Protein AF-0000000080410535 (afdb_homodimer)

Solvent-accessible surface area (backbone atoms only — not comparable to full-atom values): 19803 Å² total; per-residue (Å²): 129,85,70,74,81,63,69,46,78,41,70,52,44,87,87,46,60,87,46,65,65,64,10,71,46,62,44,74,35,46,23,29,51,49,63,32,30,53,93,88,38,70,48,69,47,78,48,69,46,94,68,65,46,75,46,67,77,79,79,83,88,70,73,65,69,69,33,43,92,38,92,51,31,42,36,38,33,29,20,53,75,89,42,52,41,23,36,32,30,37,32,64,42,96,58,38,28,28,34,43,79,44,72,37,53,20,60,93,51,56,96,67,56,55,68,55,57,46,52,49,51,52,48,52,55,27,51,75,67,70,37,54,24,42,30,38,72,43,55,35,46,38,37,65,60,52,52,50,40,46,74,72,58,29,39,75,34,29,44,26,58,48,69,42,65,77,39,84,89,46,70,34,42,33,31,35,36,29,74,111,130,85,71,74,81,64,68,46,79,40,69,53,43,88,86,46,59,88,45,66,66,64,12,71,46,62,44,74,32,46,24,29,52,48,62,33,29,53,93,87,39,71,49,69,48,78,47,68,46,95,66,65,47,75,46,67,76,79,80,84,88,68,73,64,68,6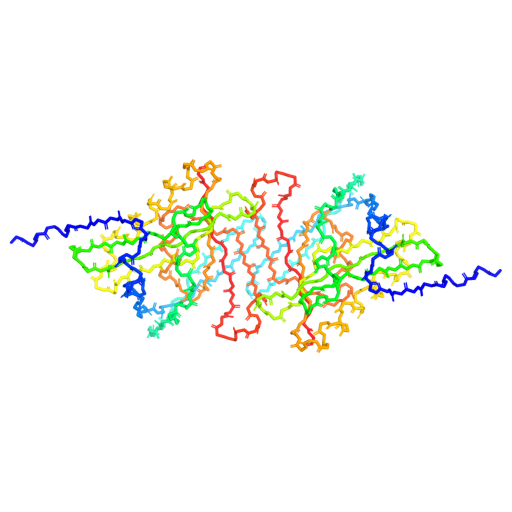7,34,43,92,38,93,50,30,44,36,38,32,30,21,54,74,88,42,53,40,23,36,31,29,37,31,62,41,97,58,38,27,26,32,43,79,43,72,36,53,20,63,91,50,57,96,66,57,53,67,56,56,46,49,50,52,51,48,53,54,27,52,76,67,70,35,54,24,40,30,38,74,43,55,35,47,39,37,65,59,52,52,51,39,45,75,73,58,31,40,74,34,27,43,26,58,47,69,42,66,77,39,84,88,46,71,34,42,33,30,35,36,30,72,111

pLDDT: mean 95.88, std 8.07, range [36.47, 98.94]

Secondary structure (DSSP, 8-state):
------EEEEE--GGGGGGTTTT---EEEEEEEEEEEETTEEEEEEEEEEEEEEE-PPPP---GGGGTT-SSEEEEEEEETTEEEEEEEEEE-TTSEEEEEEEEE-GGGTTTTHHHHHHHHHHHHHHHTT-SEEEEEEETTBHHHHHHHHHTT-EEEEEESSTTTT-TT---EEEEEEE-/------EEEEE--GGGGGGTTTT---EEEEEEEEEEEETTEEEEEEEEEEEEEEE-PPPP---GGGGTT-SSEEEEEEEETTEEEEEEEEEE-TTSEEEEEEEEE-GGGTTTTHHHHHHHHHHHHHHHTT-SEEEEEEETTBHHHHHHHHHTT-EEEEEESSTTTT-TT---EEEEEEE-

Sequence (360 aa):
MEEAPNISIKALDEYSISVVNEANNAFPVIGKIIPSFCDGVWMYEEQLYEKAHETSFPDDSLDWHEYINSEDKQVFLAFDETTCIGQIRVVKDWNRFAYIENIAVRGSYRNSGLGHLLIEAAQTWAKKQSLLGLSLEAQNDNVIACRFYAKEGFALGGVDTLKQTGNPRIDMTLYWYKIFMEEAPNISIKALDEYSISVVNEANNAFPVIGKIIPSFCDGVWMYEEQLYEKAHETSFPDDSLDWHEYINSEDKQVFLAFDETTCIGQIRVVKDWNRFAYIENIAVRGSYRNSGLGHLLIEAAQTWAKKQSLLGLSLEAQNDNVIACRFYAKEGFALGGVDTLKQTGNPRIDMTLYWYKIF

Organism: NCBI:txid1345023

InterPro domains:
  IPR000182 GNAT domain [PF00583] (49-154)
  IPR000182 GNAT domain [PS51186] (35-177)
  IPR008125 Streptothricin acetyltransferase [PR01754] (101-116)
  IPR008125 Streptothricin acetyltransferase [PR01754] (125-140)
  IPR008125 Streptothricin acetyltransferase [PR01754] (146-162)
  IPR016181 Acyl-CoA N-acyltransferase [SSF55729] (54-174)

Structure (mmCIF, N/CA/C/O backbone):
data_AF-0000000080410535-model_v1
#
loop_
_entity.id
_entity.type
_entity.pdbx_description
1 polymer 'N-acetyltransferase domain-containing protein'
#
loop_
_atom_site.group_PDB
_atom_site.id
_atom_site.type_symbol
_atom_site.label_atom_id
_atom_site.label_alt_id
_atom_site.label_comp_id
_atom_site.label_asym_id
_atom_site.label_entity_id
_atom_site.label_seq_id
_atom_site.pdbx_PDB_ins_code
_atom_site.Cartn_x
_atom_site.Cartn_y
_atom_site.Cartn_z
_atom_site.occupancy
_atom_site.B_iso_or_equiv
_atom_site.auth_seq_id
_atom_site.auth_comp_id
_atom_site.auth_asym_id
_atom_site.auth_atom_id
_atom_site.pdbx_PDB_model_num
ATOM 1 N N . MET A 1 1 ? 1.883 44.344 19.922 1 36.47 1 MET A N 1
ATOM 2 C CA . MET A 1 1 ? 2.969 43.531 19.391 1 36.47 1 MET A CA 1
ATOM 3 C C . MET A 1 1 ? 2.623 42.031 19.453 1 36.47 1 MET A C 1
ATOM 5 O O . MET A 1 1 ? 2.496 41.469 20.547 1 36.47 1 MET A O 1
ATOM 9 N N . GLU A 1 2 ? 1.829 41.406 18.562 1 45.62 2 GLU A N 1
ATOM 10 C CA . GLU A 1 2 ? 1.383 40.031 18.625 1 45.62 2 GLU A CA 1
ATOM 11 C C . GLU A 1 2 ? 2.561 39.062 18.812 1 45.62 2 GLU A C 1
ATOM 13 O O . GLU A 1 2 ? 3.5 39.062 18.016 1 45.62 2 GLU A O 1
ATOM 18 N N . GLU A 1 3 ? 2.973 38.75 20 1 48.34 3 GLU A N 1
ATOM 19 C CA . GLU A 1 3 ? 4.082 37.906 20.375 1 48.34 3 GLU A CA 1
ATOM 20 C C . GLU A 1 3 ? 4.156 36.656 19.469 1 48.34 3 GLU A C 1
ATOM 22 O O . GLU A 1 3 ? 3.125 36.094 19.094 1 48.34 3 GLU A O 1
ATOM 27 N N . ALA A 1 4 ? 5.188 36.656 18.656 1 56.19 4 ALA A N 1
ATOM 28 C CA . ALA A 1 4 ? 5.441 35.5 17.797 1 56.19 4 ALA A CA 1
ATOM 29 C C . ALA A 1 4 ? 5.164 34.188 18.531 1 56.19 4 ALA A C 1
ATOM 31 O O . ALA A 1 4 ? 5.574 34 19.688 1 56.19 4 ALA A O 1
ATOM 32 N N . PRO A 1 5 ? 4.113 33.406 18.156 1 67.06 5 PRO A N 1
ATOM 33 C CA . PRO A 1 5 ? 3.822 32.125 18.859 1 67.06 5 PRO A CA 1
ATOM 34 C C . PRO A 1 5 ? 5.086 31.359 19.219 1 67.06 5 PRO A C 1
ATOM 36 O O . PRO A 1 5 ? 6.074 31.406 18.484 1 67.06 5 PRO A O 1
ATOM 39 N N . ASN A 1 6 ? 5.344 31.156 20.562 1 85.75 6 ASN A N 1
ATOM 40 C CA . ASN A 1 6 ? 6.402 30.297 21.062 1 85.75 6 ASN A CA 1
ATOM 41 C C . ASN A 1 6 ? 6.121 28.828 20.734 1 85.75 6 ASN A C 1
ATOM 43 O O . ASN A 1 6 ? 5.676 28.078 21.609 1 85.75 6 ASN A O 1
ATOM 47 N N . ILE A 1 7 ? 6.242 28.438 19.547 1 93.94 7 ILE A N 1
ATOM 48 C CA . ILE A 1 7 ? 5.922 27.078 19.094 1 93.94 7 ILE A CA 1
ATOM 49 C C . ILE A 1 7 ? 7.109 26.156 19.359 1 93.94 7 ILE A C 1
ATOM 51 O O . ILE A 1 7 ? 8.258 26.531 19.094 1 93.94 7 ILE A O 1
ATOM 55 N N . SER A 1 8 ? 6.875 25.031 20.062 1 96.75 8 SER A N 1
ATOM 56 C CA . SER A 1 8 ? 7.883 24 20.266 1 96.75 8 SER A CA 1
ATOM 57 C C . SER A 1 8 ? 7.422 22.656 19.703 1 96.75 8 SER A C 1
ATOM 59 O O . SER A 1 8 ? 6.234 22.328 19.766 1 96.75 8 SER A O 1
ATOM 61 N N . ILE A 1 9 ? 8.32 21.891 19.141 1 98.12 9 ILE A N 1
ATOM 62 C CA . ILE A 1 9 ? 8.055 20.531 18.672 1 98.12 9 ILE A CA 1
ATOM 63 C C . ILE A 1 9 ? 8.719 19.531 19.609 1 98.12 9 ILE A C 1
ATOM 65 O O . ILE A 1 9 ? 9.914 19.609 19.875 1 98.12 9 ILE A O 1
ATOM 69 N N . LYS A 1 10 ? 7.934 18.609 20.078 1 97.31 10 LYS A N 1
ATOM 70 C CA . LYS A 1 10 ? 8.445 17.625 21.031 1 97.31 10 LYS A CA 1
ATOM 71 C C . LYS A 1 10 ? 7.973 16.219 20.672 1 97.31 10 LYS A C 1
ATOM 73 O O . LYS A 1 10 ? 6.855 16.047 20.188 1 97.31 10 LYS A O 1
ATOM 78 N N . ALA A 1 11 ? 8.828 15.234 20.984 1 98.12 11 ALA A N 1
ATOM 79 C CA . ALA A 1 11 ? 8.406 13.844 20.875 1 98.12 11 ALA A CA 1
ATOM 80 C C . ALA A 1 11 ? 7.324 13.508 21.891 1 98.12 11 ALA A C 1
ATOM 82 O O . ALA A 1 11 ? 7.355 14 23.016 1 98.12 11 ALA A O 1
ATOM 83 N N . LEU A 1 12 ? 6.41 12.648 21.453 1 98.31 12 LEU A N 1
ATOM 84 C CA . LEU A 1 12 ? 5.402 12.148 22.375 1 98.31 12 LEU A CA 1
ATOM 85 C C . LEU A 1 12 ? 6.051 11.484 23.594 1 98.31 12 LEU A C 1
ATOM 87 O O . LEU A 1 12 ? 7.016 10.727 23.438 1 98.31 12 LEU A O 1
ATOM 91 N N . ASP A 1 13 ? 5.547 11.773 24.734 1 97.31 13 ASP A N 1
ATOM 92 C CA . ASP A 1 13 ? 5.969 11.102 25.969 1 97.31 13 ASP A CA 1
ATOM 93 C C . ASP A 1 13 ? 4.77 10.773 26.844 1 97.31 13 ASP A C 1
ATOM 95 O O . ASP A 1 13 ? 3.621 10.984 26.453 1 97.31 13 ASP A O 1
ATOM 99 N N . GLU A 1 14 ? 5.035 10.227 28.016 1 97 14 GLU A N 1
ATOM 100 C CA . GLU A 1 14 ? 3.977 9.758 28.906 1 97 14 GLU A CA 1
ATOM 101 C C . GLU A 1 14 ? 3.051 10.906 29.297 1 97 14 GLU A C 1
ATOM 103 O O . GLU A 1 14 ? 1.845 10.703 29.469 1 97 14 GLU A O 1
ATOM 108 N N . TYR A 1 15 ? 3.525 12.094 29.391 1 95.94 15 TYR A N 1
ATOM 109 C CA . TYR A 1 15 ? 2.783 13.234 29.922 1 95.94 15 TYR A CA 1
ATOM 110 C C . TYR A 1 15 ? 1.918 13.875 28.844 1 95.94 15 TYR A C 1
ATOM 112 O O . TYR A 1 15 ? 0.994 14.633 29.141 1 95.94 15 TYR A O 1
ATOM 120 N N . SER A 1 16 ? 2.236 13.594 27.625 1 97.12 16 SER A N 1
ATOM 121 C CA . SER A 1 16 ? 1.509 14.25 26.547 1 97.12 16 SER A CA 1
ATOM 122 C C . SER A 1 16 ? 0.529 13.289 25.875 1 97.12 16 SER A C 1
ATOM 124 O O . SER A 1 16 ? -0.147 13.656 24.906 1 97.12 16 SER A O 1
ATOM 126 N N . ILE A 1 17 ? 0.363 12.078 26.359 1 97.12 17 ILE A N 1
ATOM 127 C CA . ILE A 1 17 ? -0.532 11.086 25.781 1 97.12 17 ILE A CA 1
ATOM 128 C C . ILE A 1 17 ? -1.966 11.609 25.781 1 97.12 17 ILE A C 1
ATOM 130 O O . ILE A 1 17 ? -2.725 11.383 24.844 1 97.12 17 ILE A O 1
ATOM 134 N N . SER A 1 18 ? -2.318 12.312 26.797 1 96.25 18 SER A N 1
ATOM 135 C CA . SER A 1 18 ? -3.699 12.75 27 1 96.25 18 SER A CA 1
ATOM 136 C C . SER A 1 18 ? -4.098 13.797 25.969 1 96.25 18 SER A C 1
ATOM 138 O O . SER A 1 18 ? -5.285 14.07 25.781 1 96.25 18 SER A O 1
ATOM 140 N N . VAL A 1 19 ? -3.141 14.406 25.328 1 96.81 19 VAL A N 1
ATOM 141 C CA . VAL A 1 19 ? -3.48 15.523 24.453 1 96.81 19 VAL A CA 1
ATOM 142 C C . VAL A 1 19 ? -3.121 15.188 23.016 1 96.81 19 VAL A C 1
ATOM 144 O O . VAL A 1 19 ? -3.162 16.062 22.141 1 96.81 19 VAL A O 1
ATOM 147 N N . VAL A 1 20 ? -2.752 13.969 22.672 1 96.19 20 VAL A N 1
ATOM 148 C CA . VAL A 1 20 ? -2.201 13.586 21.375 1 96.19 20 VAL A CA 1
ATOM 149 C C . VAL A 1 20 ? -3.232 13.836 20.281 1 96.19 20 VAL A C 1
ATOM 151 O O . VAL A 1 20 ? -2.873 14.148 19.141 1 96.19 20 VAL A O 1
ATOM 154 N N . ASN A 1 21 ? -4.547 13.789 20.562 1 95.69 21 ASN A N 1
ATOM 155 C CA . ASN A 1 21 ? -5.598 13.898 19.562 1 95.69 21 ASN A CA 1
ATOM 156 C C . ASN A 1 21 ? -6.184 15.305 19.516 1 95.69 21 ASN A C 1
ATOM 158 O O . ASN A 1 21 ? -7.145 15.562 18.781 1 95.69 21 ASN A O 1
ATOM 162 N N . GLU A 1 22 ? -5.629 16.234 20.25 1 95.12 22 GLU A N 1
ATOM 163 C CA . GLU A 1 22 ? -6.27 17.531 20.453 1 95.12 22 GLU A CA 1
ATOM 164 C C . GLU A 1 22 ? -6.172 18.391 19.203 1 95.12 22 GLU A C 1
ATOM 166 O O . GLU A 1 22 ? -6.891 19.391 19.062 1 95.12 22 GLU A O 1
ATOM 171 N N . ALA A 1 23 ? -5.309 18.047 18.344 1 94.06 23 ALA A N 1
ATOM 172 C CA . ALA A 1 23 ? -5.121 18.891 17.172 1 94.06 23 ALA A CA 1
ATOM 173 C C . ALA A 1 23 ? -5.977 18.406 16 1 94.06 23 ALA A C 1
ATOM 175 O O . ALA A 1 23 ? -5.93 18.969 14.914 1 94.06 23 ALA A O 1
ATOM 176 N N . ASN A 1 24 ? -6.719 17.344 16.156 1 94.38 24 ASN A N 1
ATOM 177 C CA . ASN A 1 24 ? -7.562 16.781 15.109 1 94.38 24 ASN A CA 1
ATOM 178 C C . ASN A 1 24 ? -8.828 17.609 14.914 1 94.38 24 ASN A C 1
ATOM 180 O O . ASN A 1 24 ? -9.852 17.344 15.555 1 94.38 24 ASN A O 1
ATOM 184 N N . ASN A 1 25 ? -8.781 18.625 14.125 1 94.69 25 ASN A N 1
ATOM 185 C CA . ASN A 1 25 ? -9.914 19.5 13.828 1 94.69 25 ASN A CA 1
ATOM 186 C C . ASN A 1 25 ? -10.508 19.203 12.461 1 94.69 25 ASN A C 1
ATOM 188 O O . ASN A 1 25 ? -9.836 18.656 11.586 1 94.69 25 ASN A O 1
ATOM 192 N N . ALA A 1 26 ? -11.742 19.562 12.367 1 95.88 26 ALA A N 1
ATOM 193 C CA . ALA A 1 26 ? -12.383 19.516 11.055 1 95.88 26 ALA A CA 1
ATOM 194 C C . ALA A 1 26 ? -11.625 20.375 10.039 1 95.88 26 ALA A C 1
ATOM 196 O O . ALA A 1 26 ? -10.922 21.312 10.422 1 95.88 26 ALA A O 1
ATOM 197 N N . PHE A 1 27 ? -11.719 19.984 8.781 1 95.88 27 PHE A N 1
ATOM 198 C CA . PHE A 1 27 ? -11.055 20.719 7.715 1 95.88 27 PHE A CA 1
ATOM 199 C C . PHE A 1 27 ? -11.945 20.828 6.484 1 95.88 27 PHE A C 1
ATOM 201 O O . PHE A 1 27 ? -12.82 19.984 6.277 1 95.88 27 PHE A O 1
ATOM 208 N N . PRO A 1 28 ? -11.727 21.844 5.727 1 96.38 28 PRO A N 1
ATOM 209 C CA . PRO A 1 28 ? -12.578 22.031 4.555 1 96.38 28 PRO A CA 1
ATOM 210 C C . PRO A 1 28 ? -12.195 21.125 3.393 1 96.38 28 PRO A C 1
ATOM 212 O O . PRO A 1 28 ? -11.008 20.875 3.154 1 96.38 28 PRO A O 1
ATOM 215 N N . VAL A 1 29 ? -13.148 20.547 2.691 1 97.81 29 VAL A N 1
ATOM 216 C CA . VAL A 1 29 ? -13.031 19.859 1.415 1 97.81 29 VAL A CA 1
ATOM 217 C C . VAL A 1 29 ? -13.484 20.766 0.281 1 97.81 29 VAL A C 1
ATOM 219 O O . VAL A 1 29 ? -14.68 21.047 0.138 1 97.81 29 VAL A O 1
ATOM 222 N N . ILE A 1 30 ? -12.523 21.219 -0.517 1 98.44 30 ILE A N 1
ATOM 223 C CA . ILE A 1 30 ? -12.828 22.312 -1.432 1 98.44 30 ILE A CA 1
ATOM 224 C C . ILE A 1 30 ? -12.82 21.812 -2.869 1 98.44 30 ILE A C 1
ATOM 226 O O . ILE A 1 30 ? -13.086 22.562 -3.807 1 98.44 30 ILE A O 1
ATOM 230 N N . GLY A 1 31 ? -12.5 20.672 -3.096 1 98.38 31 GLY A N 1
ATOM 231 C CA . GLY A 1 31 ? -12.414 20.047 -4.406 1 98.38 31 GLY A CA 1
ATOM 232 C C . GLY A 1 31 ? -11.727 18.703 -4.387 1 98.38 31 GLY A C 1
ATOM 233 O O . GLY A 1 31 ? -11.609 18.078 -3.332 1 98.38 31 GLY A O 1
ATOM 234 N N . LYS A 1 32 ? -11.398 18.234 -5.559 1 98.25 32 LYS A N 1
ATOM 235 C CA . LYS A 1 32 ? -10.719 16.938 -5.656 1 98.25 32 LYS A CA 1
ATOM 236 C C . LYS A 1 32 ? -9.555 17.016 -6.645 1 98.25 32 LYS A C 1
ATOM 238 O O . LYS A 1 32 ? -9.57 17.812 -7.578 1 98.25 32 LYS A O 1
ATOM 243 N N . ILE A 1 33 ? -8.586 16.203 -6.332 1 98.62 33 ILE A N 1
ATOM 244 C CA . ILE A 1 33 ? -7.48 15.969 -7.25 1 98.62 33 ILE A CA 1
ATOM 245 C C . ILE A 1 33 ? -7.914 14.977 -8.328 1 98.62 33 ILE A C 1
ATOM 247 O O . ILE A 1 33 ? -8.531 13.953 -8.031 1 98.62 33 ILE A O 1
ATOM 251 N N . ILE A 1 34 ? -7.688 15.281 -9.594 1 98.69 34 ILE A N 1
ATOM 252 C CA . ILE A 1 34 ? -7.906 14.391 -10.727 1 98.69 34 ILE A CA 1
ATOM 253 C C . ILE A 1 34 ? -6.562 13.938 -11.297 1 98.69 34 ILE A C 1
ATOM 255 O O . ILE A 1 34 ? -5.965 14.633 -12.125 1 98.69 34 ILE A O 1
ATOM 259 N N . PRO A 1 35 ? -6.121 12.797 -10.883 1 98.81 35 PRO A N 1
ATOM 260 C CA . PRO A 1 35 ? -4.809 12.336 -11.344 1 98.81 35 PRO A CA 1
ATOM 261 C C . PRO A 1 35 ? -4.867 11.664 -12.711 1 98.81 35 PRO A C 1
ATOM 263 O O . PRO A 1 35 ? -5.941 11.234 -13.148 1 98.81 35 PRO A O 1
ATOM 266 N N . SER A 1 36 ? -3.781 11.625 -13.352 1 98.75 36 SER A N 1
ATOM 267 C CA . SER A 1 36 ? -3.584 10.883 -14.594 1 98.75 36 SER A CA 1
ATOM 268 C C . SER A 1 36 ? -2.166 10.328 -14.695 1 98.75 36 SER A C 1
ATOM 270 O O . SER A 1 36 ? -1.251 10.844 -14.039 1 98.75 36 SER A O 1
ATOM 272 N N . PHE A 1 37 ? -1.964 9.297 -15.367 1 98.75 37 PHE A N 1
ATOM 273 C CA . PHE A 1 37 ? -0.681 8.648 -15.617 1 98.75 37 PHE A CA 1
ATOM 274 C C . PHE A 1 37 ? -0.535 8.281 -17.094 1 98.75 37 PHE A C 1
ATOM 276 O O . PHE A 1 37 ? -1.28 7.445 -17.609 1 98.75 37 PHE A O 1
ATOM 283 N N . CYS A 1 38 ? 0.295 8.891 -17.703 1 96.12 38 CYS A N 1
ATOM 284 C CA . CYS A 1 38 ? 0.534 8.695 -19.141 1 96.12 38 CYS A CA 1
ATOM 285 C C . CYS A 1 38 ? 2.023 8.758 -19.453 1 96.12 38 CYS A C 1
ATOM 287 O O . CYS A 1 38 ? 2.73 9.633 -18.953 1 96.12 38 CYS A O 1
ATOM 289 N N . ASP A 1 39 ? 2.508 7.809 -20.281 1 95 39 ASP A N 1
ATOM 290 C CA . ASP A 1 39 ? 3.895 7.766 -20.734 1 95 39 ASP A CA 1
ATOM 291 C C . ASP A 1 39 ? 4.859 7.789 -19.547 1 95 39 ASP A C 1
ATOM 293 O O . ASP A 1 39 ? 5.863 8.508 -19.578 1 95 39 ASP A O 1
ATOM 297 N N . GLY A 1 40 ? 4.492 7.172 -18.5 1 95.75 40 GLY A N 1
ATOM 298 C CA . GLY A 1 40 ? 5.379 6.98 -17.359 1 95.75 40 GLY A CA 1
ATOM 299 C C . GLY A 1 40 ? 5.434 8.18 -16.438 1 95.75 40 GLY A C 1
ATOM 300 O O . GLY A 1 40 ? 6.297 8.258 -15.555 1 95.75 40 GLY A O 1
ATOM 301 N N . VAL A 1 41 ? 4.48 9.086 -16.625 1 97.56 41 VAL A N 1
ATOM 302 C CA . VAL A 1 41 ? 4.539 10.32 -15.852 1 97.56 41 VAL A CA 1
ATOM 303 C C . VAL A 1 41 ? 3.207 10.555 -15.141 1 97.56 41 VAL A C 1
ATOM 305 O O . VAL A 1 41 ? 2.143 10.414 -15.75 1 97.56 41 VAL A O 1
ATOM 308 N N . TRP A 1 42 ? 3.303 10.859 -13.922 1 98.75 42 TRP A N 1
ATOM 309 C CA . TRP A 1 42 ? 2.121 11.25 -13.156 1 98.75 42 TRP A CA 1
ATOM 310 C C . TRP A 1 42 ? 1.841 12.734 -13.312 1 98.75 42 TRP A C 1
ATOM 312 O O . TRP A 1 42 ? 2.764 13.555 -13.281 1 98.75 42 TRP A O 1
ATOM 322 N N . MET A 1 43 ? 0.63 13.07 -13.492 1 98.44 43 MET A N 1
ATOM 323 C CA . MET A 1 43 ? 0.119 14.438 -13.477 1 98.44 43 MET A CA 1
ATOM 324 C C . MET A 1 43 ? -1.193 14.523 -12.703 1 98.44 43 MET A C 1
ATOM 326 O O . MET A 1 43 ? -1.77 13.492 -12.344 1 98.44 43 MET A O 1
ATOM 330 N N . TYR A 1 44 ? -1.546 15.688 -12.352 1 98.62 44 TYR A N 1
ATOM 331 C CA . TYR A 1 44 ? -2.875 15.852 -11.773 1 98.62 44 TYR A CA 1
ATOM 332 C C . TYR A 1 44 ? -3.381 17.281 -11.969 1 98.62 44 TYR A C 1
ATOM 334 O O . TYR A 1 44 ? -2.588 18.203 -12.156 1 98.62 44 TYR A O 1
ATOM 342 N N . GLU A 1 45 ? -4.641 17.438 -12.031 1 98.38 45 GLU A N 1
ATOM 343 C CA . GLU A 1 45 ? -5.34 18.719 -11.992 1 98.38 45 GLU A CA 1
ATOM 344 C C . GLU A 1 45 ? -6.293 18.781 -10.805 1 98.38 45 GLU A C 1
ATOM 346 O O . GLU A 1 45 ? -6.586 17.766 -10.172 1 98.38 45 GLU A O 1
ATOM 351 N N . GLU A 1 46 ? -6.676 20 -10.477 1 98.56 46 GLU A N 1
ATOM 352 C CA . GLU A 1 46 ? -7.656 20.203 -9.414 1 98.56 46 GLU A CA 1
ATOM 353 C C . GLU A 1 46 ? -9.039 20.516 -9.992 1 98.56 46 GLU A C 1
ATOM 355 O O . GLU A 1 46 ? -9.156 21.25 -10.969 1 98.56 46 GLU A O 1
ATOM 360 N N . GLN A 1 47 ? -10 19.891 -9.477 1 98.38 47 GLN A N 1
ATOM 361 C CA . GLN A 1 47 ? -11.391 20.25 -9.719 1 98.38 47 GLN A CA 1
ATOM 362 C C . GLN A 1 47 ? -12.047 20.781 -8.445 1 98.38 47 GLN A C 1
ATOM 364 O O . GLN A 1 47 ? -12.453 20 -7.578 1 98.38 47 GLN A O 1
ATOM 369 N N . LEU A 1 48 ? -12.188 22.094 -8.375 1 98.44 48 LEU A N 1
ATOM 370 C CA . LEU A 1 48 ? -12.727 22.719 -7.168 1 98.44 48 LEU A CA 1
ATOM 371 C C . LEU A 1 48 ? -14.25 22.641 -7.156 1 98.44 48 LEU A C 1
ATOM 373 O O . LEU A 1 48 ? -14.891 22.781 -8.203 1 98.44 48 LEU A O 1
ATOM 377 N N . TYR A 1 49 ? -14.758 22.469 -6.039 1 98 49 TYR A N 1
ATOM 378 C CA . TYR A 1 49 ? -16.203 22.438 -5.863 1 98 49 TYR A CA 1
ATOM 379 C C . TYR A 1 49 ? -16.766 23.859 -5.797 1 98 49 TYR A C 1
ATOM 381 O O . TYR A 1 49 ? -16.062 24.797 -5.426 1 98 49 TYR A O 1
ATOM 389 N N . GLU A 1 50 ? -18.031 23.953 -6.188 1 97.44 50 GLU A N 1
ATOM 390 C CA . GLU A 1 50 ? -18.703 25.234 -6.062 1 97.44 50 GLU A CA 1
ATOM 391 C C . GLU A 1 50 ? -18.828 25.656 -4.602 1 97.44 50 GLU A C 1
ATOM 393 O O . GLU A 1 50 ? -18.609 26.828 -4.262 1 97.44 50 GLU A O 1
ATOM 398 N N . LYS A 1 51 ? -19.219 24.734 -3.812 1 97.25 51 LYS A N 1
ATOM 399 C CA . LYS A 1 51 ? -19.344 24.938 -2.373 1 97.25 51 LYS A CA 1
ATOM 400 C C . LYS A 1 51 ? -18.5 23.938 -1.592 1 97.25 51 LYS A C 1
ATOM 402 O O . LYS A 1 51 ? -18.609 22.734 -1.785 1 97.25 51 LYS A O 1
ATOM 407 N N . ALA A 1 52 ? -17.719 24.516 -0.729 1 96.12 52 ALA A N 1
ATOM 408 C CA . ALA A 1 52 ? -16.906 23.672 0.141 1 96.12 52 ALA A CA 1
ATOM 409 C C . ALA A 1 52 ? -17.766 23.031 1.232 1 96.12 52 ALA A C 1
ATOM 411 O O . ALA A 1 52 ? -18.828 23.531 1.569 1 96.12 52 ALA A O 1
ATOM 412 N N . HIS A 1 53 ? -17.375 21.891 1.624 1 96.31 53 HIS A N 1
ATOM 413 C CA . HIS A 1 53 ? -17.922 21.297 2.834 1 96.31 53 HIS A CA 1
ATOM 414 C C . HIS A 1 53 ? -16.828 20.922 3.82 1 96.31 53 HIS A C 1
ATOM 416 O O . HIS A 1 53 ? -15.641 21.031 3.502 1 96.31 53 HIS A O 1
ATOM 422 N N . GLU A 1 54 ? -17.234 20.594 5.043 1 96.06 54 GLU A N 1
ATOM 423 C CA . GLU A 1 54 ? -16.266 20.266 6.086 1 96.06 54 GLU A CA 1
ATOM 424 C C . GLU A 1 54 ? -16.328 18.797 6.441 1 96.06 54 GLU A C 1
ATOM 426 O O . GLU A 1 54 ? -17.391 18.172 6.406 1 96.06 54 GLU A O 1
ATOM 431 N N . THR A 1 55 ? -15.219 18.281 6.742 1 95.06 55 THR A N 1
ATOM 432 C CA . THR A 1 55 ? -15.133 16.906 7.246 1 95.06 55 THR A CA 1
ATOM 433 C C . THR A 1 55 ? -14.078 16.812 8.344 1 95.06 55 THR A C 1
ATOM 435 O O . THR A 1 55 ? -13.375 17.781 8.633 1 95.06 55 THR A O 1
ATOM 438 N N . SER A 1 56 ? -14.086 15.664 9.094 1 92.5 56 SER A N 1
ATOM 439 C CA . SER A 1 56 ? -13.086 15.359 10.102 1 92.5 56 SER A CA 1
ATOM 440 C C . SER A 1 56 ? -12.727 13.875 10.094 1 92.5 56 SER A C 1
ATOM 442 O O . SER A 1 56 ? -13.516 13.047 9.648 1 92.5 56 SER A O 1
ATOM 444 N N . PHE A 1 57 ? -11.547 13.586 10.469 1 91.25 57 PHE A N 1
ATOM 445 C CA . PHE A 1 57 ? -11.164 12.195 10.719 1 91.25 57 PHE A CA 1
ATOM 446 C C . PHE A 1 57 ? -11.516 11.789 12.141 1 91.25 57 PHE A C 1
ATOM 448 O O . PHE A 1 57 ? -11.477 12.609 13.062 1 91.25 57 PHE A O 1
ATOM 455 N N . PRO A 1 58 ? -11.922 10.523 12.281 1 91.5 58 PRO A N 1
ATOM 456 C CA . PRO A 1 58 ? -12.094 10.078 13.664 1 91.5 58 PRO A CA 1
ATOM 457 C C . PRO A 1 58 ? -10.797 10.125 14.461 1 91.5 58 PRO A C 1
ATOM 459 O O . PRO A 1 58 ? -9.703 10.047 13.891 1 91.5 58 PRO A O 1
ATOM 462 N N . ASP A 1 59 ? -11 10.242 15.766 1 93.31 59 ASP A N 1
ATOM 463 C CA . ASP A 1 59 ? -9.828 10.148 16.625 1 93.31 59 ASP A CA 1
ATOM 464 C C . ASP A 1 59 ? -9.211 8.75 16.578 1 93.31 59 ASP A C 1
ATOM 466 O O . ASP A 1 59 ? -9.938 7.75 16.562 1 93.31 59 ASP A O 1
ATOM 470 N N . ASP A 1 60 ? -7.906 8.742 16.562 1 93.06 60 ASP A N 1
ATOM 471 C CA . ASP A 1 60 ? -7.211 7.461 16.656 1 93.06 60 ASP A CA 1
ATOM 472 C C . ASP A 1 60 ? -7.32 6.875 18.062 1 93.06 60 ASP A C 1
ATOM 474 O O . ASP A 1 60 ? -7.336 7.613 19.047 1 93.06 60 ASP A O 1
ATOM 478 N N . SER A 1 61 ? -7.527 5.613 18.125 1 93.75 61 SER A N 1
ATOM 479 C CA . SER A 1 61 ? -7.492 4.879 19.375 1 93.75 61 SER A CA 1
ATOM 480 C C . SER A 1 61 ? -6.352 3.867 19.406 1 93.75 61 SER A C 1
ATOM 482 O O . SER A 1 61 ? -6.59 2.658 19.453 1 93.75 61 SER A O 1
ATOM 484 N N . LEU A 1 62 ? -5.16 4.375 19.469 1 96 62 LEU A N 1
ATOM 485 C CA . LEU A 1 62 ? -3.975 3.529 19.406 1 96 62 LEU A CA 1
ATOM 486 C C . LEU A 1 62 ? -3.363 3.359 20.797 1 96 62 LEU A C 1
ATOM 488 O O . LEU A 1 62 ? -3.684 4.113 21.719 1 96 62 LEU A O 1
ATOM 492 N N . ASP A 1 63 ? -2.592 2.309 20.938 1 97.25 63 ASP A N 1
ATOM 493 C CA . ASP A 1 63 ? -1.725 2.242 22.109 1 97.25 63 ASP A CA 1
ATOM 494 C C . ASP A 1 63 ? -0.525 3.174 21.969 1 97.25 63 ASP A C 1
ATOM 496 O O . ASP A 1 63 ? 0.54 2.756 21.5 1 97.25 63 ASP A O 1
ATOM 500 N N . TRP A 1 64 ? -0.657 4.367 22.469 1 97.56 64 TRP A N 1
ATOM 501 C CA . TRP A 1 64 ? 0.305 5.445 22.266 1 97.56 64 TRP A CA 1
ATOM 502 C C . TRP A 1 64 ? 1.645 5.102 22.922 1 97.56 64 TRP A C 1
ATOM 504 O O . TRP A 1 64 ? 2.686 5.629 22.516 1 97.56 64 TRP A O 1
ATOM 514 N N . HIS A 1 65 ? 1.659 4.242 23.891 1 97.38 65 HIS A N 1
ATOM 515 C CA . HIS A 1 65 ? 2.896 3.852 24.547 1 97.38 65 HIS A CA 1
ATOM 516 C C . HIS A 1 65 ? 3.859 3.184 23.578 1 97.38 65 HIS A C 1
ATOM 518 O O . HIS A 1 65 ? 5.078 3.244 23.766 1 97.38 65 HIS A O 1
ATOM 524 N N . GLU A 1 66 ? 3.307 2.592 22.562 1 97.19 66 GLU A N 1
ATOM 525 C CA . GLU A 1 66 ? 4.121 1.899 21.562 1 97.19 66 GLU A CA 1
ATOM 526 C C . GLU A 1 66 ? 4.992 2.879 20.781 1 97.19 66 GLU A C 1
ATOM 528 O O . GLU A 1 66 ? 5.965 2.479 20.141 1 97.19 66 GLU A O 1
ATOM 533 N N . TYR A 1 67 ? 4.645 4.145 20.797 1 97.56 67 TYR A N 1
ATOM 534 C CA . TYR A 1 67 ? 5.367 5.156 20.031 1 97.56 67 TYR A CA 1
ATOM 535 C C . TYR A 1 67 ? 6.438 5.82 20.891 1 97.56 67 TYR A C 1
ATOM 537 O O . TYR A 1 67 ? 7.293 6.547 20.375 1 97.56 67 TYR A O 1
ATOM 545 N N . ILE A 1 68 ? 6.383 5.676 22.141 1 97.25 68 ILE A N 1
ATOM 546 C CA . ILE A 1 68 ? 7.316 6.32 23.047 1 97.25 68 ILE A CA 1
ATOM 547 C C . ILE A 1 68 ? 8.609 5.504 23.125 1 97.25 68 ILE A C 1
ATOM 549 O O . ILE A 1 68 ? 8.578 4.316 23.469 1 97.25 68 ILE A O 1
ATOM 553 N N . ASN A 1 69 ? 9.773 6.102 22.734 1 94.19 69 ASN A N 1
ATOM 554 C CA . ASN A 1 69 ? 11.102 5.492 22.781 1 94.19 69 ASN A CA 1
ATOM 555 C C . ASN A 1 69 ? 11.203 4.32 21.797 1 94.19 69 ASN A C 1
ATOM 557 O O . ASN A 1 69 ? 11.875 3.328 22.094 1 94.19 69 ASN A O 1
ATOM 561 N N . SER A 1 70 ? 10.406 4.309 20.859 1 96.75 70 SER A N 1
ATOM 562 C CA . SER A 1 70 ? 10.508 3.305 19.797 1 96.75 70 SER A CA 1
ATOM 563 C C . SER A 1 70 ? 11.594 3.658 18.797 1 96.75 70 SER A C 1
ATOM 565 O O . SER A 1 70 ? 11.805 4.836 18.484 1 96.75 70 SER A O 1
ATOM 567 N N . GLU A 1 71 ? 12.25 2.674 18.25 1 95.75 71 GLU A N 1
ATOM 568 C CA . GLU A 1 71 ? 13.242 2.881 17.203 1 95.75 71 GLU A CA 1
ATOM 569 C C . GLU A 1 71 ? 12.594 2.998 15.836 1 95.75 71 GLU A C 1
ATOM 571 O O . GLU A 1 71 ? 13.172 3.576 14.914 1 95.75 71 GLU A O 1
ATOM 576 N N . ASP A 1 72 ? 11.375 2.527 15.727 1 98 72 ASP A N 1
ATOM 577 C CA . ASP A 1 72 ? 10.797 2.344 14.398 1 98 72 ASP A CA 1
ATOM 578 C C . ASP A 1 72 ? 9.656 3.336 14.156 1 98 72 ASP A C 1
ATOM 580 O O . ASP A 1 72 ? 9.148 3.439 13.039 1 98 72 ASP A O 1
ATOM 584 N N . LYS A 1 73 ? 9.18 3.961 15.195 1 98.44 73 LYS A N 1
ATOM 585 C CA . LYS A 1 73 ? 8.07 4.895 15.023 1 98.44 73 LYS A CA 1
ATOM 586 C C . LYS A 1 73 ? 8.156 6.035 16.031 1 98.44 73 LYS A C 1
ATOM 588 O O . LYS A 1 73 ? 8.75 5.879 17.109 1 98.44 73 LYS A O 1
ATOM 593 N N . GLN A 1 74 ? 7.566 7.191 15.68 1 98.19 74 GLN A N 1
ATOM 594 C CA . GLN A 1 74 ? 7.629 8.391 16.516 1 98.19 74 GLN A CA 1
ATOM 595 C C . GLN A 1 74 ? 6.43 9.297 16.266 1 98.19 74 GLN A C 1
ATOM 597 O O . GLN A 1 74 ? 5.953 9.406 15.125 1 98.19 74 GLN A O 1
ATOM 602 N N . VAL A 1 75 ? 5.93 9.844 17.328 1 98.75 75 VAL A N 1
ATOM 603 C CA . VAL A 1 75 ? 4.973 10.945 17.234 1 98.75 75 VAL A CA 1
ATOM 604 C C . VAL A 1 75 ? 5.629 12.242 17.688 1 98.75 75 VAL A C 1
ATOM 606 O O . VAL A 1 75 ? 6.227 12.305 18.766 1 98.75 75 VAL A O 1
ATOM 609 N N . PHE A 1 76 ? 5.562 13.258 16.844 1 98.75 76 PHE A N 1
ATOM 610 C CA . PHE A 1 76 ? 5.949 14.609 17.234 1 98.75 76 PHE A CA 1
ATOM 611 C C . PHE A 1 76 ? 4.719 15.477 17.453 1 98.75 76 PHE A C 1
ATOM 613 O O . PHE A 1 76 ? 3.779 15.445 16.656 1 98.75 76 PHE A O 1
ATOM 620 N N . LEU A 1 77 ? 4.766 16.172 18.516 1 98.62 77 LEU A N 1
ATOM 621 C CA . LEU A 1 77 ? 3.701 17.109 18.859 1 98.62 77 LEU A CA 1
ATOM 622 C C . LEU A 1 77 ? 4.207 18.547 18.812 1 98.62 77 LEU A C 1
ATOM 624 O O . LEU A 1 77 ? 5.336 18.828 19.234 1 98.62 77 LEU A O 1
ATOM 628 N N . ALA A 1 78 ? 3.367 19.422 18.344 1 98.38 78 ALA A N 1
ATOM 629 C CA . ALA A 1 78 ? 3.629 20.859 18.391 1 98.38 78 ALA A CA 1
ATOM 630 C C . ALA A 1 78 ? 2.832 21.516 19.5 1 98.38 78 ALA A C 1
ATOM 632 O O . ALA A 1 78 ? 1.634 21.266 19.656 1 98.38 78 ALA A O 1
ATOM 633 N N . PHE A 1 79 ? 3.516 22.406 20.266 1 97.75 79 PHE A N 1
ATOM 634 C CA . PHE A 1 79 ? 2.867 23.094 21.375 1 97.75 79 PHE A CA 1
ATOM 635 C C . PHE A 1 79 ? 3.004 24.594 21.234 1 97.75 79 PHE A C 1
ATOM 637 O O . PHE A 1 79 ? 4.062 25.094 20.844 1 97.75 79 PHE A O 1
ATOM 644 N N . ASP A 1 80 ? 1.91 25.266 21.375 1 96.12 80 ASP A N 1
ATOM 645 C CA . ASP A 1 80 ? 1.925 26.672 21.75 1 96.12 80 ASP A CA 1
ATOM 646 C C . ASP A 1 80 ? 1.786 26.844 23.266 1 96.12 80 ASP A C 1
ATOM 648 O O . ASP A 1 80 ? 0.683 26.75 23.812 1 96.12 80 ASP A O 1
ATOM 652 N N . GLU A 1 81 ? 2.908 27.062 23.891 1 92.12 81 GLU A N 1
ATOM 653 C CA . GLU A 1 81 ? 2.963 26.969 25.344 1 92.12 81 GLU A CA 1
ATOM 654 C C . GLU A 1 81 ? 2.535 25.578 25.812 1 92.12 81 GLU A C 1
ATOM 656 O O . GLU A 1 81 ? 3.172 24.578 25.484 1 92.12 81 GLU A O 1
ATOM 661 N N . THR A 1 82 ? 1.353 25.438 26.453 1 90.31 82 THR A N 1
ATOM 662 C CA . THR A 1 82 ? 0.941 24.156 27 1 90.31 82 THR A CA 1
ATOM 663 C C . THR A 1 82 ? -0.13 23.516 26.125 1 90.31 82 THR A C 1
ATOM 665 O O . THR A 1 82 ? -0.532 22.375 26.375 1 90.31 82 THR A O 1
ATOM 668 N N . THR A 1 83 ? -0.477 24.203 25.094 1 94.81 83 THR A N 1
ATOM 669 C CA . THR A 1 83 ? -1.564 23.703 24.25 1 94.81 83 THR A CA 1
ATOM 670 C C . THR A 1 83 ? -1.018 22.922 23.078 1 94.81 83 THR A C 1
ATOM 672 O O . THR A 1 83 ? -0.158 23.406 22.328 1 94.81 83 THR A O 1
ATOM 675 N N . CYS A 1 84 ? -1.438 21.656 22.938 1 97.31 84 CYS A N 1
ATOM 676 C CA . CYS A 1 84 ? -1.075 20.875 21.766 1 97.31 84 CYS A CA 1
ATOM 677 C C . CYS A 1 84 ? -1.798 21.375 20.516 1 97.31 84 CYS A C 1
ATOM 679 O O . CYS A 1 84 ? -3.029 21.375 20.469 1 97.31 84 CYS A O 1
ATOM 681 N N . ILE A 1 85 ? -1.017 21.781 19.5 1 97.88 85 ILE A N 1
ATOM 682 C CA . ILE A 1 85 ? -1.641 22.469 18.375 1 97.88 85 ILE A CA 1
ATOM 683 C C . ILE A 1 85 ? -1.317 21.719 17.078 1 97.88 85 ILE A C 1
ATOM 685 O O . ILE A 1 85 ? -1.708 22.156 16 1 97.88 85 ILE A O 1
ATOM 689 N N . GLY A 1 86 ? -0.632 20.547 17.156 1 98.25 86 GLY A N 1
ATOM 690 C CA . GLY A 1 86 ? -0.314 19.766 15.969 1 98.25 86 GLY A CA 1
ATOM 691 C C . GLY A 1 86 ? 0.336 18.438 16.281 1 98.25 86 GLY A C 1
ATOM 692 O O . GLY A 1 86 ? 0.814 18.219 17.406 1 98.25 86 GLY A O 1
ATOM 693 N N . GLN A 1 87 ? 0.321 17.609 15.328 1 98.5 87 GLN A N 1
ATOM 694 C CA . GLN A 1 87 ? 0.914 16.281 15.438 1 98.5 87 GLN A CA 1
ATOM 695 C C . GLN A 1 87 ? 1.392 15.781 14.078 1 98.5 87 GLN A C 1
ATOM 697 O O . GLN A 1 87 ? 0.821 16.141 13.047 1 98.5 87 GLN A O 1
ATOM 702 N N . ILE A 1 88 ? 2.434 15.031 14.102 1 98.75 88 ILE A N 1
ATOM 703 C CA . ILE A 1 88 ? 2.797 14.18 12.977 1 98.75 88 ILE A CA 1
ATOM 704 C C . ILE A 1 88 ? 3.275 12.828 13.492 1 98.75 88 ILE A C 1
ATOM 706 O O . ILE A 1 88 ? 4.012 12.75 14.477 1 98.75 88 ILE A O 1
ATOM 710 N N . ARG A 1 89 ? 2.809 11.82 12.844 1 98.75 89 ARG A N 1
ATOM 711 C CA . ARG A 1 89 ? 3.117 10.445 13.234 1 98.75 89 ARG A CA 1
ATOM 712 C C . ARG A 1 89 ? 3.807 9.695 12.094 1 98.75 89 ARG A C 1
ATOM 714 O O . ARG A 1 89 ? 3.279 9.625 10.984 1 98.75 89 ARG A O 1
ATOM 721 N N . VAL A 1 90 ? 4.996 9.141 12.422 1 98.81 90 VAL A N 1
ATOM 722 C CA . VAL A 1 90 ? 5.781 8.477 11.383 1 98.81 90 VAL A CA 1
ATOM 723 C C . VAL A 1 90 ? 6.172 7.078 11.844 1 98.81 90 VAL A C 1
ATOM 725 O O . VAL A 1 90 ? 6.391 6.844 13.039 1 98.81 90 VAL A O 1
ATOM 728 N N . VAL A 1 91 ? 6.273 6.184 10.938 1 98.75 91 VAL A N 1
ATOM 729 C CA . VAL A 1 91 ? 6.711 4.809 11.172 1 98.75 91 VAL A CA 1
ATOM 730 C C . VAL A 1 91 ? 7.684 4.383 10.07 1 98.75 91 VAL A C 1
ATOM 732 O O . VAL A 1 91 ? 7.473 4.688 8.898 1 98.75 91 VAL A O 1
ATOM 735 N N . LYS A 1 92 ? 8.781 3.732 10.477 1 98.62 92 LYS A N 1
ATOM 736 C CA . LYS A 1 92 ? 9.664 3.109 9.5 1 98.62 92 LYS A CA 1
ATOM 737 C C . LYS A 1 92 ? 8.93 2.033 8.703 1 98.62 92 LYS A C 1
ATOM 739 O O . LYS A 1 92 ? 8.328 1.131 9.281 1 98.62 92 LYS A O 1
ATOM 744 N N . ASP A 1 93 ? 9 2.176 7.438 1 98.25 93 ASP A N 1
ATOM 745 C CA . ASP A 1 93 ? 8.328 1.193 6.594 1 98.25 93 ASP A CA 1
ATOM 746 C C . ASP A 1 93 ? 9.336 0.24 5.953 1 98.25 93 ASP A C 1
ATOM 748 O O . ASP A 1 93 ? 10.539 0.513 5.945 1 98.25 93 ASP A O 1
ATOM 752 N N . TRP A 1 94 ? 8.875 -0.881 5.414 1 96.56 94 TRP A N 1
ATOM 753 C CA . TRP A 1 94 ? 9.711 -1.938 4.852 1 96.56 94 TRP A CA 1
ATOM 754 C C . TRP A 1 94 ? 10.5 -1.427 3.65 1 96.56 94 TRP A C 1
ATOM 756 O O . TRP A 1 94 ? 11.578 -1.94 3.346 1 96.56 94 TRP A O 1
ATOM 766 N N . ASN A 1 95 ? 10.031 -0.43 2.955 1 97.75 95 ASN A N 1
ATOM 767 C CA . ASN A 1 95 ? 10.633 0.031 1.711 1 97.75 95 ASN A CA 1
ATOM 768 C C . ASN A 1 95 ? 11.625 1.164 1.958 1 97.75 95 ASN A C 1
ATOM 770 O O . ASN A 1 95 ? 11.953 1.918 1.04 1 97.75 95 ASN A O 1
ATOM 774 N N . ARG A 1 96 ? 11.953 1.427 3.18 1 98.06 96 ARG A N 1
ATOM 775 C CA . ARG A 1 96 ? 13 2.34 3.627 1 98.06 96 ARG A CA 1
ATOM 776 C C . ARG A 1 96 ? 12.516 3.785 3.596 1 98.06 96 ARG A C 1
ATOM 778 O O . ARG A 1 96 ? 13.32 4.719 3.586 1 98.06 96 ARG A O 1
ATOM 785 N N . PHE A 1 97 ? 11.227 4.027 3.531 1 98.88 97 PHE A N 1
ATOM 786 C CA . PHE A 1 97 ? 10.641 5.344 3.764 1 98.88 97 PHE A CA 1
ATOM 787 C C . PHE A 1 97 ? 10.125 5.461 5.191 1 98.88 97 PHE A C 1
ATOM 789 O O . PHE A 1 97 ? 9.836 4.453 5.836 1 98.88 97 PHE A O 1
ATOM 796 N N . ALA A 1 98 ? 10.133 6.641 5.707 1 98.94 98 ALA A N 1
ATOM 797 C CA . ALA A 1 98 ? 9.266 6.938 6.848 1 98.94 98 ALA A CA 1
ATOM 798 C C . ALA A 1 98 ? 7.844 7.234 6.391 1 98.94 98 ALA A C 1
ATOM 800 O O . ALA A 1 98 ? 7.602 8.219 5.691 1 98.94 98 ALA A O 1
ATOM 801 N N . TYR A 1 99 ? 6.973 6.387 6.746 1 98.94 99 TYR A N 1
ATOM 802 C CA . TYR A 1 99 ? 5.566 6.562 6.395 1 98.94 99 TYR A CA 1
ATOM 803 C C . TYR A 1 99 ? 4.867 7.484 7.387 1 98.94 99 TYR A C 1
ATOM 805 O O . TYR A 1 99 ? 4.898 7.242 8.594 1 98.94 99 TYR A O 1
ATOM 813 N N . ILE A 1 100 ? 4.32 8.555 6.855 1 98.94 100 ILE A N 1
ATOM 814 C CA . ILE A 1 100 ? 3.514 9.453 7.676 1 98.94 100 ILE A CA 1
ATOM 815 C C . ILE A 1 100 ? 2.098 8.891 7.809 1 98.94 100 ILE A C 1
ATOM 817 O O . ILE A 1 100 ? 1.323 8.922 6.848 1 98.94 100 ILE A O 1
ATOM 821 N N . GLU A 1 101 ? 1.776 8.461 8.984 1 98.12 101 GLU A N 1
ATOM 822 C CA . GLU A 1 101 ? 0.462 7.879 9.242 1 98.12 101 GLU A CA 1
ATOM 823 C C . GLU A 1 101 ? -0.588 8.969 9.453 1 98.12 101 GLU A C 1
ATOM 825 O O . GLU A 1 101 ? -1.779 8.734 9.234 1 98.12 101 GLU A O 1
ATOM 830 N N . ASN A 1 102 ? -0.117 10.047 9.992 1 97.81 102 ASN A N 1
ATOM 831 C CA . ASN A 1 102 ? -1.006 11.156 10.336 1 97.81 102 ASN A CA 1
ATOM 832 C C . ASN A 1 102 ? -0.248 12.477 10.43 1 97.81 102 ASN A C 1
ATOM 834 O O . ASN A 1 102 ? 0.888 12.508 10.906 1 97.81 102 ASN A O 1
ATOM 838 N N . ILE A 1 103 ? -0.858 13.492 10.023 1 98.12 103 ILE A N 1
ATOM 839 C CA . ILE A 1 103 ? -0.436 14.859 10.281 1 98.12 103 ILE A CA 1
ATOM 840 C C . ILE A 1 103 ? -1.663 15.758 10.445 1 98.12 103 ILE A C 1
ATOM 842 O O . ILE A 1 103 ? -2.59 15.703 9.633 1 98.12 103 ILE A O 1
ATOM 846 N N . ALA A 1 104 ? -1.694 16.438 11.531 1 97.31 104 ALA A N 1
ATOM 847 C CA . ALA A 1 104 ? -2.836 17.297 11.852 1 97.31 104 ALA A CA 1
ATOM 848 C C . ALA A 1 104 ? -2.381 18.594 12.508 1 97.31 104 ALA A C 1
ATOM 850 O O . ALA A 1 104 ? -1.467 18.594 13.336 1 97.31 104 ALA A O 1
ATOM 851 N N . VAL A 1 105 ? -2.947 19.672 12.109 1 97.19 105 VAL A N 1
ATOM 852 C CA . VAL A 1 105 ? -2.75 21 12.695 1 97.19 105 VAL A CA 1
ATOM 853 C C . VAL A 1 105 ? -4.094 21.578 13.125 1 97.19 105 VAL A C 1
ATOM 855 O O . VAL A 1 105 ? -5.07 21.531 12.375 1 97.19 105 VAL A O 1
ATOM 858 N N . ARG A 1 106 ? -4.078 22.109 14.305 1 96.12 106 ARG A N 1
ATOM 859 C CA . ARG A 1 106 ? -5.281 22.766 14.805 1 96.12 106 ARG A CA 1
ATOM 860 C C . ARG A 1 106 ? -5.773 23.828 13.82 1 96.12 106 ARG A C 1
ATOM 862 O O . ARG A 1 106 ? -4.973 24.562 13.25 1 96.12 106 ARG A O 1
ATOM 869 N N . GLY A 1 107 ? -7.105 23.875 13.688 1 95.12 107 GLY A N 1
ATOM 870 C CA . GLY A 1 107 ? -7.715 24.734 12.688 1 95.12 107 GLY A CA 1
ATOM 871 C C . GLY A 1 107 ? -7.234 26.172 12.766 1 95.12 107 GLY A C 1
ATOM 872 O O . GLY A 1 107 ? -6.902 26.781 11.742 1 95.12 107 GLY A O 1
ATOM 873 N N . SER A 1 108 ? -7.094 26.719 13.961 1 93.94 108 SER A N 1
ATOM 874 C CA . SER A 1 108 ? -6.742 28.125 14.18 1 93.94 108 SER A CA 1
ATOM 875 C C . SER A 1 108 ? -5.273 28.391 13.859 1 93.94 108 SER A C 1
ATOM 877 O O . SER A 1 108 ? -4.848 29.531 13.758 1 93.94 108 SER A O 1
ATOM 879 N N . TYR A 1 109 ? -4.512 27.359 13.633 1 94.44 109 TYR A N 1
ATOM 880 C CA . TYR A 1 109 ? -3.08 27.516 13.398 1 94.44 109 TYR A CA 1
ATOM 881 C C . TYR A 1 109 ? -2.713 27.078 11.977 1 94.44 109 TYR A C 1
ATOM 883 O O . TYR A 1 109 ? -1.532 27.016 11.625 1 94.44 109 TYR A O 1
ATOM 891 N N . ARG A 1 110 ? -3.699 26.766 11.18 1 92.69 110 ARG A N 1
ATOM 892 C CA . ARG A 1 110 ? -3.428 26.375 9.805 1 92.69 110 ARG A CA 1
ATOM 893 C C . ARG A 1 110 ? -2.951 27.562 8.969 1 92.69 110 ARG A C 1
ATOM 895 O O . ARG A 1 110 ? -3.229 28.703 9.305 1 92.69 110 ARG A O 1
ATOM 902 N N . ASN A 1 111 ? -2.119 27.266 7.984 1 91.38 111 ASN A N 1
ATOM 903 C CA . ASN A 1 111 ? -1.496 28.25 7.113 1 91.38 111 ASN A CA 1
ATOM 904 C C . ASN A 1 111 ? -0.542 29.156 7.887 1 91.38 111 ASN A C 1
ATOM 906 O O . ASN A 1 111 ? -0.397 30.328 7.562 1 91.38 111 ASN A O 1
ATOM 910 N N . SER A 1 112 ? 0.022 28.656 9.016 1 91.75 112 SER A N 1
ATOM 911 C CA . SER A 1 112 ? 0.935 29.406 9.867 1 91.75 112 SER A CA 1
ATOM 912 C C . SER A 1 112 ? 2.369 28.922 9.719 1 91.75 112 SER A C 1
ATOM 914 O O . SER A 1 112 ? 3.283 29.438 10.359 1 91.75 112 SER A O 1
ATOM 916 N N . GLY A 1 113 ? 2.541 27.906 8.922 1 95.06 113 GLY A N 1
ATOM 917 C CA . GLY A 1 113 ? 3.861 27.312 8.781 1 95.06 113 GLY A CA 1
ATOM 918 C C . GLY A 1 113 ? 4.082 26.125 9.711 1 95.06 113 GLY A C 1
ATOM 919 O O . GLY A 1 113 ? 5.113 25.453 9.633 1 95.06 113 GLY A O 1
ATOM 920 N N . LEU A 1 114 ? 3.16 25.875 10.539 1 96.88 114 LEU A N 1
ATOM 921 C CA . LEU A 1 114 ? 3.279 24.797 11.523 1 96.88 114 LEU A CA 1
ATOM 922 C C . LEU A 1 114 ? 3.42 23.453 10.844 1 96.88 114 LEU A C 1
ATOM 924 O O . LEU A 1 114 ? 4.191 22.594 11.297 1 96.88 114 LEU A O 1
ATOM 928 N N . GLY A 1 115 ? 2.68 23.219 9.781 1 98.06 115 GLY A N 1
ATOM 929 C CA . GLY A 1 115 ? 2.822 21.984 9.023 1 98.06 115 GLY A CA 1
ATOM 930 C C . GLY A 1 115 ? 4.242 21.734 8.539 1 98.06 115 GLY A C 1
ATOM 931 O O . GLY A 1 115 ? 4.73 20.609 8.594 1 98.06 115 GLY A O 1
ATOM 932 N N . HIS A 1 116 ? 4.824 22.781 8.125 1 98.38 116 HIS A N 1
ATOM 933 C CA . HIS A 1 116 ? 6.211 22.719 7.68 1 98.38 116 HIS A CA 1
ATOM 934 C C . HIS A 1 116 ? 7.133 22.266 8.812 1 98.38 116 HIS A C 1
ATOM 936 O O . HIS A 1 116 ? 7.988 21.406 8.617 1 98.38 116 HIS A O 1
ATOM 942 N N . LEU A 1 117 ? 6.988 22.828 9.984 1 98.25 117 LEU A N 1
ATOM 943 C CA . LEU A 1 117 ? 7.816 22.469 11.133 1 98.25 117 LEU A CA 1
ATOM 944 C C . LEU A 1 117 ? 7.656 21 11.484 1 98.25 117 LEU A C 1
ATOM 946 O O . LEU A 1 117 ? 8.633 20.328 11.828 1 98.25 117 LEU A O 1
ATOM 950 N N . LEU A 1 118 ? 6.438 20.484 11.375 1 98.75 118 LEU A N 1
ATOM 951 C CA . LEU A 1 118 ? 6.172 19.078 11.656 1 98.75 118 LEU A CA 1
ATOM 952 C C . LEU A 1 118 ? 6.828 18.188 10.617 1 98.75 118 LEU A C 1
ATOM 954 O O . LEU A 1 118 ? 7.449 17.188 10.961 1 98.75 118 LEU A O 1
ATOM 958 N N . ILE A 1 119 ? 6.723 18.578 9.336 1 98.88 119 ILE A N 1
ATOM 959 C CA . ILE A 1 119 ? 7.375 17.812 8.273 1 98.88 119 ILE A CA 1
ATOM 960 C C . ILE A 1 119 ? 8.891 17.828 8.484 1 98.88 119 ILE A C 1
ATOM 962 O O . ILE A 1 119 ? 9.547 16.797 8.32 1 98.88 119 ILE A O 1
ATOM 966 N N . GLU A 1 120 ? 9.445 18.953 8.883 1 98.69 120 GLU A N 1
ATOM 967 C CA . GLU A 1 120 ? 10.875 19.047 9.148 1 98.69 120 GLU A CA 1
ATOM 968 C C . GLU A 1 120 ? 11.297 18.094 10.273 1 98.69 120 GLU A C 1
ATOM 970 O O . GLU A 1 120 ? 12.352 17.469 10.195 1 98.69 120 GLU A O 1
ATOM 975 N N . ALA A 1 121 ? 10.5 18.016 11.312 1 98.75 121 ALA A N 1
ATOM 976 C CA . ALA A 1 121 ? 10.789 17.094 12.406 1 98.75 121 ALA A CA 1
ATOM 977 C C . ALA A 1 121 ? 10.797 15.656 11.922 1 98.75 121 ALA A C 1
ATOM 979 O O . ALA A 1 121 ? 11.703 14.883 12.258 1 98.75 121 ALA A O 1
ATOM 980 N N . ALA A 1 122 ? 9.805 15.305 11.133 1 98.88 122 ALA A N 1
ATOM 981 C CA . ALA A 1 122 ? 9.719 13.961 10.562 1 98.88 122 ALA A CA 1
ATOM 982 C C . ALA A 1 122 ? 10.922 13.672 9.664 1 98.88 122 ALA A C 1
ATOM 984 O O . ALA A 1 122 ? 11.484 12.57 9.711 1 98.88 122 ALA A O 1
ATOM 985 N N . GLN A 1 123 ? 11.273 14.68 8.867 1 98.81 123 GLN A N 1
ATOM 986 C CA . GLN A 1 123 ? 12.406 14.539 7.957 1 98.81 123 GLN A CA 1
ATOM 987 C C . GLN A 1 123 ? 13.703 14.328 8.727 1 98.81 123 GLN A C 1
ATOM 989 O O . GLN A 1 123 ? 14.508 13.461 8.375 1 98.81 123 GLN A O 1
ATOM 994 N N . THR A 1 124 ? 13.914 15.133 9.727 1 98.69 124 THR A N 1
ATOM 995 C CA . THR A 1 124 ? 15.102 14.992 10.562 1 98.69 124 THR A CA 1
ATOM 996 C C . THR A 1 124 ? 15.18 13.594 11.172 1 98.69 124 THR A C 1
ATOM 998 O O . THR A 1 124 ? 16.234 12.953 11.125 1 98.69 124 THR A O 1
ATOM 1001 N N . TRP A 1 125 ? 14.094 13.141 11.695 1 98.5 125 TRP A N 1
ATOM 1002 C CA . TRP A 1 125 ? 14.016 11.797 12.273 1 98.5 125 TRP A CA 1
ATOM 1003 C C . TRP A 1 125 ? 14.344 10.734 11.227 1 98.5 125 TRP A C 1
ATOM 1005 O O . TRP A 1 125 ? 15.141 9.828 11.484 1 98.5 125 TRP A O 1
ATOM 1015 N N . ALA A 1 126 ? 13.773 10.805 10.07 1 98.75 126 ALA A N 1
ATOM 1016 C CA . ALA A 1 126 ? 13.977 9.836 8.992 1 98.75 126 ALA A CA 1
ATOM 1017 C C . ALA A 1 126 ? 15.438 9.805 8.547 1 98.75 126 ALA A C 1
ATOM 1019 O O . ALA A 1 126 ? 16 8.727 8.336 1 98.75 126 ALA A O 1
ATOM 1020 N N . LYS A 1 127 ? 16 10.961 8.43 1 98.69 127 LYS A N 1
ATOM 1021 C CA . LYS A 1 127 ? 17.406 11.055 8.008 1 98.69 127 LYS A CA 1
ATOM 1022 C C . LYS A 1 127 ? 18.328 10.422 9.047 1 98.69 127 LYS A C 1
ATOM 1024 O O . LYS A 1 127 ? 19.297 9.758 8.688 1 98.69 127 LYS A O 1
ATOM 1029 N N . LYS A 1 128 ? 18.031 10.68 10.25 1 97.75 128 LYS A N 1
ATOM 1030 C CA . LYS A 1 128 ? 18.828 10.07 11.32 1 97.75 128 LYS A CA 1
ATOM 1031 C C . LYS A 1 128 ? 18.812 8.547 11.227 1 97.75 128 LYS A C 1
ATOM 1033 O O . LYS A 1 128 ? 19.781 7.887 11.594 1 97.75 128 LYS A O 1
ATOM 1038 N N . GLN A 1 129 ? 17.75 8.031 10.695 1 97.25 129 GLN A N 1
ATOM 1039 C CA . GLN A 1 129 ? 17.594 6.59 10.547 1 97.25 129 GLN A CA 1
ATOM 1040 C C . GLN A 1 129 ? 18.078 6.109 9.188 1 97.25 129 GLN A C 1
ATOM 1042 O O . GLN A 1 129 ? 17.859 4.957 8.812 1 97.25 129 GLN A O 1
ATOM 1047 N N . SER A 1 130 ? 18.641 6.988 8.391 1 98.06 130 SER A N 1
ATOM 1048 C CA . SER A 1 130 ? 19.203 6.691 7.074 1 98.06 130 SER A CA 1
ATOM 1049 C C . SER A 1 130 ? 18.125 6.164 6.129 1 98.06 130 SER A C 1
ATOM 1051 O O . SER A 1 130 ? 18.375 5.238 5.352 1 98.06 130 SER A O 1
ATOM 1053 N N . LEU A 1 131 ? 16.953 6.656 6.289 1 98.62 131 LEU A N 1
ATOM 1054 C CA . LEU A 1 131 ? 15.859 6.297 5.383 1 98.62 131 LEU A CA 1
ATOM 1055 C C . LEU A 1 131 ? 15.938 7.105 4.094 1 98.62 131 LEU A C 1
ATOM 1057 O O . LEU A 1 131 ? 16.672 8.094 4.02 1 98.62 131 LEU A O 1
ATOM 1061 N N . LEU A 1 132 ? 15.234 6.676 3.055 1 98.75 132 LEU A N 1
ATOM 1062 C CA . LEU A 1 132 ? 15.297 7.234 1.709 1 98.75 132 LEU A CA 1
ATOM 1063 C C . LEU A 1 132 ? 14.484 8.523 1.616 1 98.75 132 LEU A C 1
ATOM 1065 O O . LEU A 1 132 ? 14.719 9.344 0.725 1 98.75 132 LEU A O 1
ATOM 1069 N N . GLY A 1 133 ? 13.469 8.648 2.436 1 98.88 133 GLY A N 1
ATOM 1070 C CA . GLY A 1 133 ? 12.555 9.781 2.359 1 98.88 133 GLY A CA 1
ATOM 1071 C C . GLY A 1 133 ? 11.312 9.609 3.215 1 98.88 133 GLY A C 1
ATOM 1072 O O . GLY A 1 133 ? 11.32 8.836 4.172 1 98.88 133 GLY A O 1
ATOM 1073 N N . LEU A 1 134 ? 10.305 10.43 2.941 1 98.94 134 LEU A N 1
ATOM 1074 C CA . LEU A 1 134 ? 8.984 10.367 3.549 1 98.94 134 LEU A CA 1
ATOM 1075 C C . LEU A 1 134 ? 7.945 9.883 2.539 1 98.94 134 LEU A C 1
ATOM 1077 O O . LEU A 1 134 ? 8.078 10.141 1.339 1 98.94 134 LEU A O 1
ATOM 1081 N N . SER A 1 135 ? 6.977 9.18 2.967 1 98.94 135 SER A N 1
ATOM 1082 C CA . SER A 1 135 ? 5.824 8.805 2.15 1 98.94 135 SER A CA 1
ATOM 1083 C C . SER A 1 135 ? 4.523 8.961 2.928 1 98.94 135 SER A C 1
ATOM 1085 O O . SER A 1 135 ? 4.531 9.023 4.156 1 98.94 135 SER A O 1
ATOM 1087 N N . LEU A 1 136 ? 3.449 9.109 2.221 1 98.94 136 LEU A N 1
ATOM 1088 C CA . LEU A 1 136 ? 2.131 9.109 2.844 1 98.94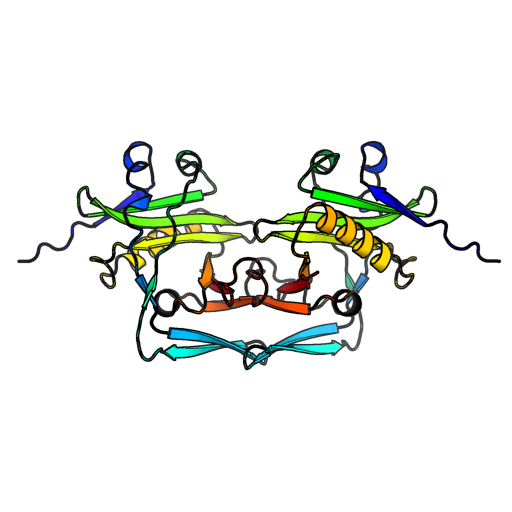 136 LEU A CA 1
ATOM 1089 C C . LEU A 1 136 ? 1.046 8.797 1.818 1 98.94 136 LEU A C 1
ATOM 1091 O O . LEU A 1 136 ? 1.322 8.727 0.619 1 98.94 136 LEU A O 1
ATOM 1095 N N . GLU A 1 137 ? -0.116 8.523 2.307 1 98.81 137 GLU A N 1
ATOM 1096 C CA . GLU A 1 137 ? -1.332 8.359 1.515 1 98.81 137 GLU A CA 1
ATOM 1097 C C . GLU A 1 137 ? -2.33 9.477 1.798 1 98.81 137 GLU A C 1
ATOM 1099 O O . GLU A 1 137 ? -2.482 9.906 2.943 1 98.81 137 GLU A O 1
ATOM 1104 N N . ALA A 1 138 ? -2.965 9.961 0.768 1 98.44 138 ALA A N 1
ATOM 1105 C CA . ALA A 1 138 ? -4.02 10.961 0.909 1 98.44 138 ALA A CA 1
ATOM 1106 C C . ALA A 1 138 ? -5.242 10.594 0.072 1 98.44 138 ALA A C 1
ATOM 1108 O O . ALA A 1 138 ? -5.129 9.852 -0.91 1 98.44 138 ALA A O 1
ATOM 1109 N N . GLN A 1 139 ? -6.379 11.07 0.542 1 97.75 139 GLN A N 1
ATOM 1110 C CA . GLN A 1 139 ? -7.59 10.984 -0.266 1 97.75 139 GLN A CA 1
ATOM 1111 C C . GLN A 1 139 ? -7.594 12.055 -1.359 1 97.75 139 GLN A C 1
ATOM 1113 O O . GLN A 1 139 ? -7.105 13.164 -1.15 1 97.75 139 GLN A O 1
ATOM 1118 N N . ASN A 1 140 ? -8.219 11.711 -2.488 1 98.25 140 ASN A N 1
ATOM 1119 C CA . ASN A 1 140 ? -8.148 12.633 -3.617 1 98.25 140 ASN A CA 1
ATOM 1120 C C . ASN A 1 140 ? -9.016 13.867 -3.385 1 98.25 140 ASN A C 1
ATOM 1122 O O . ASN A 1 140 ? -8.844 14.883 -4.055 1 98.25 140 ASN A O 1
ATOM 1126 N N . ASP A 1 141 ? -9.969 13.828 -2.438 1 97.56 141 ASP A N 1
ATOM 1127 C CA . ASP A 1 141 ? -10.836 14.977 -2.221 1 97.56 141 ASP A CA 1
ATOM 1128 C C . ASP A 1 141 ? -10.25 15.922 -1.171 1 97.56 141 ASP A C 1
ATOM 1130 O O . ASP A 1 141 ? -10.891 16.891 -0.771 1 97.56 141 ASP A O 1
ATOM 1134 N N . ASN A 1 142 ? -9.094 15.641 -0.721 1 97.06 142 ASN A N 1
ATOM 1135 C CA . ASN A 1 142 ? -8.406 16.531 0.202 1 97.06 142 ASN A CA 1
ATOM 1136 C C . ASN A 1 142 ? -7.383 17.406 -0.522 1 97.06 142 ASN A C 1
ATOM 1138 O O . ASN A 1 142 ? -6.18 17.281 -0.29 1 97.06 142 ASN A O 1
ATOM 1142 N N . VAL A 1 143 ? -7.91 18.344 -1.296 1 98.44 143 VAL A N 1
ATOM 1143 C CA . VAL A 1 143 ? -7.102 19.188 -2.172 1 98.44 143 VAL A CA 1
ATOM 1144 C C . VAL A 1 143 ? -6.121 20.016 -1.34 1 98.44 143 VAL A C 1
ATOM 1146 O O . VAL A 1 143 ? -4.953 20.156 -1.706 1 98.44 143 VAL A O 1
ATOM 1149 N N . ILE A 1 144 ? -6.535 20.5 -0.217 1 97.62 144 ILE A N 1
ATOM 1150 C CA . ILE A 1 144 ? -5.711 21.375 0.621 1 97.62 144 ILE A CA 1
ATOM 1151 C C . ILE A 1 144 ? -4.496 20.609 1.124 1 97.62 144 ILE A C 1
ATOM 1153 O O . ILE A 1 144 ? -3.369 21.109 1.074 1 97.62 144 ILE A O 1
ATOM 1157 N N . ALA A 1 145 ? -4.699 19.406 1.598 1 97.88 145 ALA A N 1
ATOM 1158 C CA . ALA A 1 145 ? -3.582 18.562 2.035 1 97.88 145 ALA A CA 1
ATOM 1159 C C . ALA A 1 145 ? -2.629 18.281 0.879 1 97.88 145 ALA A C 1
ATOM 1161 O O . ALA A 1 145 ? -1.409 18.359 1.035 1 97.88 145 ALA A O 1
ATOM 1162 N N . CYS A 1 146 ? -3.162 17.953 -0.272 1 98.75 146 CYS A N 1
ATOM 1163 C CA . CYS A 1 146 ? -2.336 17.625 -1.429 1 98.75 146 CYS A CA 1
ATOM 1164 C C . CYS A 1 146 ? -1.5 18.812 -1.859 1 98.75 146 CYS A C 1
ATOM 1166 O O . CYS A 1 146 ? -0.323 18.672 -2.195 1 98.75 146 CYS A O 1
ATOM 1168 N N . ARG A 1 147 ? -2.09 20.031 -1.848 1 98.62 147 ARG A N 1
ATOM 1169 C CA . ARG A 1 147 ? -1.343 21.25 -2.115 1 98.62 147 ARG A CA 1
ATOM 1170 C C . ARG A 1 147 ? -0.178 21.406 -1.143 1 98.62 147 ARG A C 1
ATOM 1172 O O . ARG A 1 147 ? 0.929 21.766 -1.544 1 98.62 147 ARG A O 1
ATOM 1179 N N . PHE A 1 148 ? -0.488 21.172 0.112 1 98.69 148 PHE A N 1
ATOM 1180 C CA . PHE A 1 148 ? 0.526 21.266 1.155 1 98.69 148 PHE A CA 1
ATOM 1181 C C . PHE A 1 148 ? 1.673 20.297 0.881 1 98.69 148 PHE A C 1
ATOM 1183 O O . PHE A 1 148 ? 2.844 20.672 0.978 1 98.69 148 PHE A O 1
ATOM 1190 N N . TYR A 1 149 ? 1.345 19.031 0.533 1 98.88 149 TYR A N 1
ATOM 1191 C CA . TYR A 1 149 ? 2.377 18.031 0.261 1 98.88 149 TYR A CA 1
ATOM 1192 C C . TYR A 1 149 ? 3.232 18.438 -0.929 1 98.88 149 TYR A C 1
ATOM 1194 O O . TYR A 1 149 ? 4.461 18.359 -0.878 1 98.88 149 TYR A O 1
ATOM 1202 N N . ALA A 1 150 ? 2.594 18.859 -1.976 1 98.75 150 ALA A N 1
ATOM 1203 C CA . ALA A 1 150 ? 3.336 19.328 -3.145 1 98.75 150 ALA A CA 1
ATOM 1204 C C . ALA A 1 150 ? 4.285 20.469 -2.773 1 98.75 150 ALA A C 1
ATOM 1206 O O . ALA A 1 150 ? 5.453 20.469 -3.17 1 98.75 150 ALA A O 1
ATOM 1207 N N . LYS A 1 151 ? 3.797 21.438 -2.008 1 98.44 151 LYS A N 1
ATOM 1208 C CA . LYS A 1 151 ? 4.602 22.562 -1.567 1 98.44 151 LYS A CA 1
ATOM 1209 C C . LYS A 1 151 ? 5.797 22.109 -0.741 1 98.44 151 LYS A C 1
ATOM 1211 O O . LYS A 1 151 ? 6.875 22.703 -0.807 1 98.44 151 LYS A O 1
ATOM 1216 N N . GLU A 1 152 ? 5.617 21.047 0.028 1 98.69 152 GLU A N 1
ATOM 1217 C CA . GLU A 1 152 ? 6.664 20.516 0.905 1 98.69 152 GLU A CA 1
ATOM 1218 C C . GLU A 1 152 ? 7.648 19.656 0.132 1 98.69 152 GLU A C 1
ATOM 1220 O O . GLU A 1 152 ? 8.555 19.062 0.72 1 98.69 152 GLU A O 1
ATOM 1225 N N . GLY A 1 153 ? 7.484 19.453 -1.149 1 98.75 153 GLY A N 1
ATOM 1226 C CA . GLY A 1 153 ? 8.453 18.766 -1.977 1 98.75 153 GLY A CA 1
ATOM 1227 C C . GLY A 1 153 ? 8.078 17.312 -2.238 1 98.75 153 GLY A C 1
ATOM 1228 O O . GLY A 1 153 ? 8.891 16.531 -2.744 1 98.75 153 GLY A O 1
ATOM 1229 N N . PHE A 1 154 ? 6.863 16.953 -1.873 1 98.94 154 PHE A N 1
ATOM 1230 C CA . PHE A 1 154 ? 6.398 15.609 -2.23 1 98.94 154 PHE A CA 1
ATOM 1231 C C . PHE A 1 154 ? 5.984 15.555 -3.697 1 98.94 154 PHE A C 1
ATOM 1233 O O . PHE A 1 154 ? 5.504 16.547 -4.25 1 98.94 154 PHE A O 1
ATOM 1240 N N . ALA A 1 155 ? 6.152 14.391 -4.238 1 98.81 155 ALA A N 1
ATOM 1241 C CA . ALA A 1 155 ? 5.66 14.102 -5.586 1 98.81 155 ALA A CA 1
ATOM 1242 C C . ALA A 1 155 ? 4.609 13 -5.559 1 98.81 155 ALA A C 1
ATOM 1244 O O . ALA A 1 155 ? 4.723 12.047 -4.785 1 98.81 155 ALA A O 1
ATOM 1245 N N . LEU A 1 156 ? 3.602 13.148 -6.426 1 98.88 156 LEU A N 1
ATOM 1246 C CA . LEU A 1 156 ? 2.668 12.047 -6.629 1 98.88 156 LEU A CA 1
ATOM 1247 C C . LEU A 1 156 ? 3.369 10.852 -7.27 1 98.88 156 LEU A C 1
ATOM 1249 O O . LEU A 1 156 ? 3.943 10.969 -8.352 1 98.88 156 LEU A O 1
ATOM 1253 N N . GLY A 1 157 ? 3.328 9.734 -6.566 1 98.81 157 GLY A N 1
ATOM 1254 C CA . GLY A 1 157 ? 4.039 8.57 -7.059 1 98.81 157 GLY A CA 1
ATOM 1255 C C . GLY A 1 157 ? 3.117 7.426 -7.449 1 98.81 157 GLY A C 1
ATOM 1256 O O . GLY A 1 157 ? 3.533 6.488 -8.133 1 98.81 157 GLY A O 1
ATOM 1257 N N . GLY A 1 158 ? 1.85 7.543 -6.988 1 98.88 158 GLY A N 1
ATOM 1258 C CA . GLY A 1 158 ? 0.929 6.457 -7.281 1 98.88 158 GLY A CA 1
ATOM 1259 C C . GLY A 1 158 ? -0.519 6.809 -7 1 98.88 158 GLY A C 1
ATOM 1260 O O . GLY A 1 158 ? -0.802 7.797 -6.316 1 98.88 158 GLY A O 1
ATOM 1261 N N . VAL A 1 159 ? -1.378 6.004 -7.562 1 98.88 159 VAL A N 1
ATOM 1262 C CA . VAL A 1 159 ? -2.822 6.105 -7.383 1 98.88 159 VAL A CA 1
ATOM 1263 C C . VAL A 1 159 ? -3.436 4.707 -7.324 1 98.88 159 VAL A C 1
ATOM 1265 O O . VAL A 1 159 ? -3.014 3.807 -8.055 1 98.88 159 VAL A O 1
ATOM 1268 N N . ASP A 1 160 ? -4.324 4.527 -6.453 1 98.88 160 ASP A N 1
ATOM 1269 C CA . ASP A 1 160 ? -5.098 3.293 -6.355 1 98.88 160 ASP A CA 1
ATOM 1270 C C . ASP A 1 160 ? -6.59 3.588 -6.227 1 98.88 160 ASP A C 1
ATOM 1272 O O . ASP A 1 160 ? -7.02 4.254 -5.281 1 98.88 160 ASP A O 1
ATOM 1276 N N . THR A 1 161 ? -7.402 3.072 -7.172 1 98.69 161 THR A N 1
ATOM 1277 C CA . THR A 1 161 ? -8.828 3.395 -7.215 1 98.69 161 THR A CA 1
ATOM 1278 C C . THR A 1 161 ? -9.648 2.295 -6.555 1 98.69 161 THR A C 1
ATOM 1280 O O . THR A 1 161 ? -10.867 2.43 -6.398 1 98.69 161 THR A O 1
ATOM 1283 N N . LEU A 1 162 ? -9.039 1.181 -6.086 1 98.62 162 LEU A N 1
ATOM 1284 C CA . LEU A 1 162 ? -9.828 0.06 -5.59 1 98.62 162 LEU A CA 1
ATOM 1285 C C . LEU A 1 162 ? -9.438 -0.289 -4.16 1 98.62 162 LEU A C 1
ATOM 1287 O O . LEU A 1 162 ? -10.141 -1.055 -3.49 1 98.62 162 LEU A O 1
ATOM 1291 N N . LYS A 1 163 ? -8.312 0.287 -3.691 1 98.5 163 LYS A N 1
ATOM 1292 C CA . LYS A 1 163 ? -7.793 0.002 -2.357 1 98.5 163 LYS A CA 1
ATOM 1293 C C . LYS A 1 163 ? -8.859 0.226 -1.291 1 98.5 163 LYS A C 1
ATOM 1295 O O . LYS A 1 163 ? -8.914 -0.497 -0.294 1 98.5 163 LYS A O 1
ATOM 1300 N N . GLN A 1 164 ? -9.688 1.215 -1.489 1 98.19 164 GLN A N 1
ATOM 1301 C CA . GLN A 1 164 ? -10.656 1.631 -0.478 1 98.19 164 GLN A CA 1
ATOM 1302 C C . GLN A 1 164 ? -12.062 1.18 -0.844 1 98.19 164 GLN A C 1
ATOM 1304 O O . GLN A 1 164 ? -13.039 1.862 -0.53 1 98.19 164 GLN A O 1
ATOM 1309 N N . THR A 1 165 ? -12.172 0.066 -1.554 1 97.69 165 THR A N 1
ATOM 1310 C CA . THR A 1 165 ? -13.469 -0.468 -1.964 1 97.69 165 THR A CA 1
ATOM 1311 C C . THR A 1 165 ? -14.367 -0.688 -0.752 1 97.69 165 THR A C 1
ATOM 1313 O O . THR A 1 165 ? -15.586 -0.504 -0.836 1 97.69 165 THR A O 1
ATOM 1316 N N . GLY A 1 166 ? -13.805 -1.01 0.384 1 96.94 166 GLY A N 1
ATOM 1317 C CA . GLY A 1 166 ? -14.578 -1.257 1.589 1 96.94 166 GLY A CA 1
ATOM 1318 C C . GLY A 1 166 ? -15.039 0.016 2.277 1 96.94 166 GLY A C 1
ATOM 1319 O O . GLY A 1 166 ? -15.812 -0.033 3.232 1 96.94 166 GLY A O 1
ATOM 1320 N N . ASN A 1 167 ? -14.562 1.168 1.881 1 94.94 167 ASN A N 1
ATOM 1321 C CA . ASN A 1 167 ? -14.938 2.48 2.396 1 94.94 167 ASN A CA 1
ATOM 1322 C C . ASN A 1 167 ? -15.484 3.383 1.294 1 94.94 167 ASN A C 1
ATOM 1324 O O . ASN A 1 167 ? -14.734 4.152 0.69 1 94.94 167 ASN A O 1
ATOM 1328 N N . PRO A 1 168 ? -16.734 3.352 1.085 1 88.12 168 PRO A N 1
ATOM 1329 C CA . PRO A 1 168 ? -17.344 4.062 -0.047 1 88.12 168 PRO A CA 1
ATOM 1330 C C . PRO A 1 168 ? -17.141 5.574 0.034 1 88.12 168 PRO A C 1
ATOM 1332 O O . PRO A 1 168 ? -17.422 6.285 -0.935 1 88.12 168 PRO A O 1
ATOM 1335 N N . ARG A 1 169 ? -16.656 6.137 1.105 1 90.75 169 ARG A N 1
ATOM 1336 C CA . ARG A 1 169 ? -16.438 7.57 1.247 1 90.75 169 ARG A CA 1
ATOM 1337 C C . ARG A 1 169 ? -15.117 7.988 0.591 1 90.75 169 ARG A C 1
ATOM 1339 O O . ARG A 1 169 ? -14.867 9.18 0.399 1 90.75 169 ARG A O 1
ATOM 1346 N N . ILE A 1 170 ? -14.328 7.008 0.336 1 94.25 170 ILE A N 1
ATOM 1347 C CA . ILE A 1 170 ? -13.023 7.305 -0.247 1 94.25 170 ILE A CA 1
ATOM 1348 C C . ILE A 1 170 ? -12.977 6.801 -1.688 1 94.25 170 ILE A C 1
ATOM 1350 O O . ILE A 1 170 ? -13.086 5.598 -1.937 1 94.25 170 ILE A O 1
ATOM 1354 N N . ASP A 1 171 ? -12.789 7.711 -2.623 1 95.5 171 ASP A N 1
ATOM 1355 C CA . ASP A 1 171 ? -12.805 7.406 -4.051 1 95.5 171 ASP A CA 1
ATOM 1356 C C . ASP A 1 171 ? -11.484 6.785 -4.5 1 95.5 171 ASP A C 1
ATOM 1358 O O . ASP A 1 171 ? -11.477 5.777 -5.211 1 95.5 171 ASP A O 1
ATOM 1362 N N . MET A 1 172 ? -10.422 7.406 -4.184 1 97.44 172 MET A N 1
ATOM 1363 C CA . MET A 1 172 ? -9.109 6.918 -4.59 1 97.44 172 MET A CA 1
ATOM 1364 C C . MET A 1 172 ? -8.047 7.281 -3.555 1 97.44 172 MET A C 1
ATOM 1366 O O . MET A 1 172 ? -8.203 8.25 -2.812 1 97.44 172 MET A O 1
ATOM 1370 N N . THR A 1 173 ? -7.062 6.488 -3.479 1 98.69 173 THR A N 1
ATOM 1371 C CA . THR A 1 173 ? -5.883 6.727 -2.656 1 98.69 173 THR A CA 1
ATOM 1372 C C . THR A 1 173 ? -4.742 7.293 -3.498 1 98.69 173 THR A C 1
ATOM 1374 O O . THR A 1 173 ? -4.422 6.75 -4.559 1 98.69 173 THR A O 1
ATOM 1377 N N . LEU A 1 174 ? -4.234 8.406 -3.09 1 98.94 174 LEU A N 1
ATOM 1378 C CA . LEU A 1 174 ? -3.043 9 -3.684 1 98.94 174 LEU A CA 1
ATOM 1379 C C . LEU A 1 174 ? -1.807 8.688 -2.848 1 98.94 174 LEU A C 1
ATOM 1381 O O . LEU A 1 174 ? -1.832 8.812 -1.621 1 98.94 174 LEU A O 1
ATOM 1385 N N . TYR A 1 175 ? -0.739 8.266 -3.492 1 98.94 175 TYR A N 1
ATOM 1386 C CA . TYR A 1 175 ? 0.53 8.016 -2.82 1 98.94 175 TYR A CA 1
ATOM 1387 C C . TYR A 1 175 ? 1.523 9.141 -3.084 1 98.94 175 TYR A C 1
ATOM 1389 O O . TYR A 1 175 ? 1.828 9.445 -4.238 1 98.94 175 TYR A O 1
ATOM 1397 N N . TRP A 1 176 ? 2.029 9.758 -2.014 1 98.94 176 TRP A N 1
ATOM 1398 C CA . TRP A 1 176 ? 2.967 10.875 -2.109 1 98.94 176 TRP A CA 1
ATOM 1399 C C . TRP A 1 176 ? 4.316 10.5 -1.505 1 98.94 176 TRP A C 1
ATOM 1401 O O . TRP A 1 176 ? 4.379 9.844 -0.463 1 98.94 176 TRP A O 1
ATOM 1411 N N . TYR A 1 177 ? 5.375 10.938 -2.176 1 98.94 177 TYR A N 1
ATOM 1412 C CA . TYR A 1 177 ? 6.73 10.625 -1.731 1 98.94 177 TYR A CA 1
ATOM 1413 C C . TYR A 1 177 ? 7.605 11.875 -1.746 1 98.94 177 TYR A C 1
ATOM 1415 O O . TYR A 1 177 ? 7.527 12.68 -2.674 1 98.94 177 TYR A O 1
ATOM 1423 N N . LYS A 1 178 ? 8.336 12.07 -0.77 1 98.88 178 LYS A N 1
ATOM 1424 C CA . LYS A 1 178 ? 9.438 13.031 -0.729 1 98.88 178 LYS A CA 1
ATOM 1425 C C . LYS A 1 178 ? 10.781 12.32 -0.56 1 98.88 178 LYS A C 1
ATOM 1427 O O . LYS A 1 178 ? 11.117 11.875 0.539 1 98.88 178 LYS A O 1
ATOM 1432 N N . ILE A 1 179 ? 11.508 12.164 -1.6 1 98.56 179 ILE A N 1
ATOM 1433 C CA . ILE A 1 179 ? 12.805 11.484 -1.576 1 98.56 179 ILE A CA 1
ATOM 1434 C C . ILE A 1 179 ? 13.898 12.484 -1.2 1 98.56 179 ILE A C 1
ATOM 1436 O O . ILE A 1 179 ? 13.914 13.609 -1.703 1 98.56 179 ILE A O 1
ATOM 1440 N N . PHE A 1 180 ? 14.672 12.109 -0.294 1 97.69 180 PHE A N 1
ATOM 1441 C CA . PHE A 1 180 ? 15.727 12.984 0.2 1 97.69 180 PHE A CA 1
ATOM 1442 C C . PHE A 1 180 ? 16.844 13.117 -0.828 1 97.69 180 PHE A C 1
ATOM 1444 O O . PHE A 1 180 ? 17.125 12.18 -1.579 1 97.69 180 PHE A O 1
ATOM 1451 N N . MET B 1 1 ? -1.527 -43.906 -21.688 1 37.09 1 MET B N 1
ATOM 1452 C CA . MET B 1 1 ? -2.602 -43.125 -21.062 1 37.09 1 MET B CA 1
ATOM 1453 C C . MET B 1 1 ? -2.053 -42.188 -20 1 37.09 1 MET B C 1
ATOM 1455 O O . MET B 1 1 ? -1.536 -42.656 -18.969 1 37.09 1 MET B O 1
ATOM 1459 N N . GLU B 1 2 ? -1.49 -41 -20.266 1 46.38 2 GLU B N 1
ATOM 1460 C CA . GLU B 1 2 ? -0.871 -40.125 -19.297 1 46.38 2 GLU B C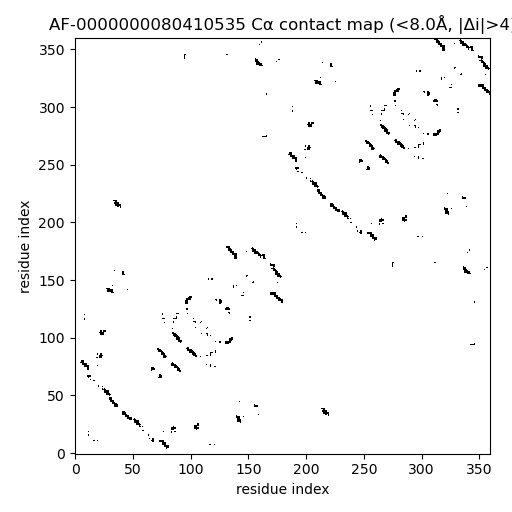A 1
ATOM 1461 C C . GLU B 1 2 ? -1.812 -39.812 -18.141 1 46.38 2 GLU B C 1
ATOM 1463 O O . GLU B 1 2 ? -2.938 -39.375 -18.344 1 46.38 2 GLU B O 1
ATOM 1468 N N . GLU B 1 3 ? -1.811 -40.562 -17.109 1 49.38 3 GLU B N 1
ATOM 1469 C CA . GLU B 1 3 ? -2.637 -40.469 -15.906 1 49.38 3 GLU B CA 1
ATOM 1470 C C . GLU B 1 3 ? -2.818 -39 -15.492 1 49.38 3 GLU B C 1
ATOM 1472 O O . GLU B 1 3 ? -1.872 -38.219 -15.547 1 49.38 3 GLU B O 1
ATOM 1477 N N . ALA B 1 4 ? -4.023 -38.531 -15.656 1 56.81 4 ALA B N 1
ATOM 1478 C CA . ALA B 1 4 ? -4.375 -37.188 -15.219 1 56.81 4 ALA B CA 1
ATOM 1479 C C . ALA B 1 4 ? -3.736 -36.844 -13.875 1 56.81 4 ALA B C 1
ATOM 1481 O O . ALA B 1 4 ? -3.771 -37.656 -12.945 1 56.81 4 ALA B O 1
ATOM 1482 N N . PRO B 1 5 ? -2.762 -35.875 -13.797 1 67.56 5 PRO B N 1
ATOM 1483 C CA . PRO B 1 5 ? -2.129 -35.562 -12.516 1 67.56 5 PRO B CA 1
ATOM 1484 C C . PRO B 1 5 ? -3.121 -35.531 -11.352 1 67.56 5 PRO B C 1
ATOM 1486 O O . PRO B 1 5 ? -4.281 -35.156 -11.539 1 67.56 5 PRO B O 1
ATOM 1489 N N . ASN B 1 6 ? -2.934 -36.438 -10.336 1 86 6 ASN B N 1
ATOM 1490 C CA . ASN B 1 6 ? -3.682 -36.406 -9.078 1 86 6 ASN B CA 1
ATOM 1491 C C . ASN B 1 6 ? -3.311 -35.188 -8.234 1 86 6 ASN B C 1
ATOM 1493 O O . ASN B 1 6 ? -2.535 -35.312 -7.285 1 86 6 ASN B O 1
ATOM 1497 N N . ILE B 1 7 ? -3.725 -34.062 -8.594 1 94.06 7 ILE B N 1
ATOM 1498 C CA . ILE B 1 7 ? -3.371 -32.812 -7.934 1 94.06 7 ILE B CA 1
ATOM 1499 C C . ILE B 1 7 ? -4.289 -32.594 -6.734 1 94.06 7 ILE B C 1
ATOM 1501 O O . ILE B 1 7 ? -5.504 -32.781 -6.828 1 94.06 7 ILE B O 1
ATOM 1505 N N . SER B 1 8 ? -3.699 -32.344 -5.539 1 96.75 8 SER B N 1
ATOM 1506 C CA . SER B 1 8 ? -4.453 -31.984 -4.344 1 96.75 8 SER B CA 1
ATOM 1507 C C . SER B 1 8 ? -3.982 -30.656 -3.777 1 96.75 8 SER B C 1
ATOM 1509 O O . SER B 1 8 ? -2.797 -30.328 -3.852 1 96.75 8 SER B O 1
ATOM 1511 N N . ILE B 1 9 ? -4.883 -29.859 -3.26 1 98.12 9 ILE B N 1
ATOM 1512 C CA . ILE B 1 9 ? -4.586 -28.609 -2.578 1 98.12 9 ILE B CA 1
ATOM 1513 C C . ILE B 1 9 ? -4.785 -28.781 -1.074 1 98.12 9 ILE B C 1
ATOM 1515 O O . ILE B 1 9 ? -5.852 -29.203 -0.628 1 98.12 9 ILE B O 1
ATOM 1519 N N . LYS B 1 10 ? -3.77 -28.453 -0.329 1 97.31 10 LYS B N 1
ATOM 1520 C CA . LYS B 1 10 ? -3.832 -28.625 1.12 1 97.31 10 LYS B CA 1
ATOM 1521 C C . LYS B 1 10 ? -3.297 -27.391 1.841 1 97.31 10 LYS B C 1
ATOM 1523 O O . LYS B 1 10 ? -2.355 -26.75 1.369 1 97.31 10 LYS B O 1
ATOM 1528 N N . ALA B 1 11 ? -3.887 -27.125 3.012 1 98.12 11 ALA B N 1
ATOM 1529 C CA . ALA B 1 11 ? -3.33 -26.094 3.875 1 98.12 11 ALA B CA 1
ATOM 1530 C C . ALA B 1 11 ? -1.961 -26.5 4.41 1 98.12 11 ALA B C 1
ATOM 1532 O O . ALA B 1 11 ? -1.725 -27.672 4.695 1 98.12 11 ALA B O 1
ATOM 1533 N N . LEU B 1 12 ? -1.099 -25.5 4.551 1 98.38 12 LEU B N 1
ATOM 1534 C CA . LEU B 1 12 ? 0.198 -25.734 5.172 1 98.38 12 LEU B CA 1
ATOM 1535 C C . LEU B 1 12 ? 0.031 -26.328 6.57 1 98.38 12 LEU B C 1
ATOM 1537 O O . LEU B 1 12 ? -0.818 -25.875 7.34 1 98.38 12 LEU B O 1
ATOM 1541 N N . ASP B 1 13 ? 0.799 -27.297 6.859 1 97.31 13 ASP B N 1
ATOM 1542 C CA . ASP B 1 13 ? 0.854 -27.859 8.203 1 97.31 13 ASP B CA 1
ATOM 1543 C C . ASP B 1 13 ? 2.295 -28.156 8.617 1 97.31 13 ASP B C 1
ATOM 1545 O O . ASP B 1 13 ? 3.234 -27.828 7.887 1 97.31 13 ASP B O 1
ATOM 1549 N N . GLU B 1 14 ? 2.461 -28.734 9.789 1 97.06 14 GLU B N 1
ATOM 1550 C CA . GLU B 1 14 ? 3.787 -28.969 10.352 1 97.06 14 GLU B CA 1
ATOM 1551 C C . GLU B 1 14 ? 4.617 -29.875 9.445 1 97.06 14 GLU B C 1
ATOM 1553 O O . GLU B 1 14 ? 5.836 -29.703 9.344 1 97.06 14 GLU B O 1
ATOM 1558 N N . TYR B 1 15 ? 4.023 -30.75 8.727 1 96 15 TYR B N 1
ATOM 1559 C CA . TYR B 1 15 ? 4.715 -31.781 7.953 1 96 15 TYR B CA 1
ATOM 1560 C C . TYR B 1 15 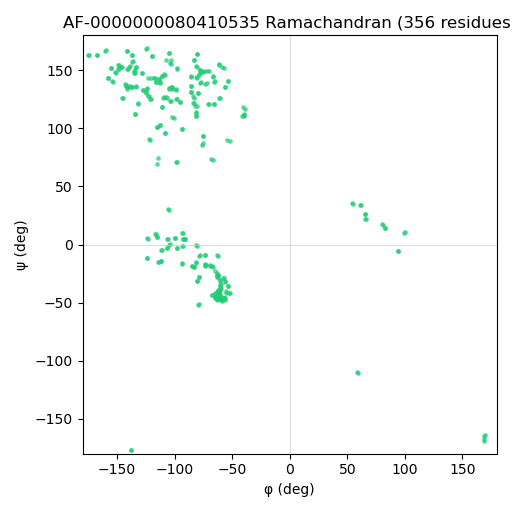? 5.133 -31.25 6.586 1 96 15 TYR B C 1
ATOM 1562 O O . TYR B 1 15 ? 5.984 -31.828 5.918 1 96 15 TYR B O 1
ATOM 1570 N N . SER B 1 16 ? 4.527 -30.188 6.188 1 97.19 16 SER B N 1
ATOM 1571 C CA . SER B 1 16 ? 4.812 -29.688 4.848 1 97.19 16 SER B CA 1
ATOM 1572 C C . SER B 1 16 ? 5.672 -28.438 4.902 1 97.19 16 SER B C 1
ATOM 1574 O O . SER B 1 16 ? 5.973 -27.844 3.865 1 97.19 16 SER B O 1
ATOM 1576 N N . ILE B 1 17 ? 6.145 -28 6.062 1 97.19 17 ILE B N 1
ATOM 1577 C CA . ILE B 1 17 ? 6.957 -26.797 6.219 1 97.19 17 ILE B CA 1
ATOM 1578 C C . ILE B 1 17 ? 8.242 -26.938 5.41 1 97.19 17 ILE B C 1
ATOM 1580 O O . ILE B 1 17 ? 8.719 -25.969 4.809 1 97.19 17 ILE B O 1
ATOM 1584 N N . SER B 1 18 ? 8.766 -28.109 5.348 1 96.31 18 SER B N 1
ATOM 1585 C CA . SER B 1 18 ? 10.07 -28.344 4.727 1 96.31 18 SER B CA 1
ATOM 1586 C C . SER B 1 18 ? 10 -28.156 3.215 1 96.31 18 SER B C 1
ATOM 1588 O O . SER B 1 18 ? 11.023 -28.016 2.551 1 96.31 18 SER B O 1
ATOM 1590 N N . VAL B 1 19 ? 8.8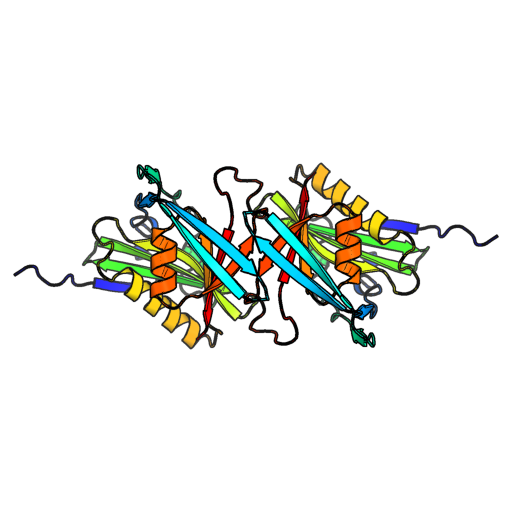2 -28.203 2.668 1 96.88 19 VAL B N 1
ATOM 1591 C CA . VAL B 1 19 ? 8.734 -28.203 1.212 1 96.88 19 VAL B CA 1
ATOM 1592 C C . VAL B 1 19 ? 8.016 -26.938 0.737 1 96.88 19 VAL B C 1
ATOM 1594 O O . VAL B 1 19 ? 7.676 -26.812 -0.441 1 96.88 19 VAL B O 1
ATOM 1597 N N . VAL B 1 20 ? 7.742 -25.969 1.579 1 96.38 20 VAL B N 1
ATOM 1598 C CA . VAL B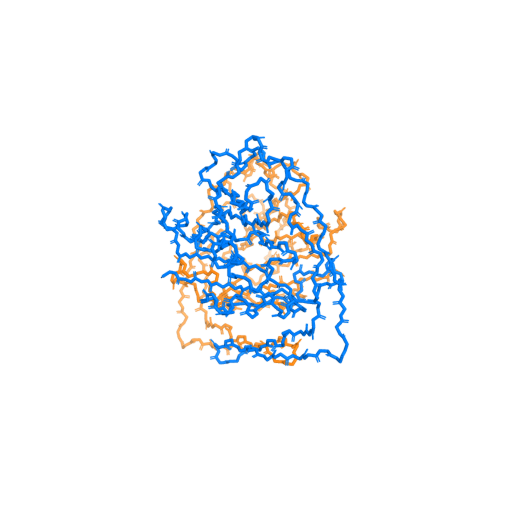 1 20 ? 6.898 -24.812 1.285 1 96.38 20 VAL B CA 1
ATOM 1599 C C . VAL B 1 20 ? 7.516 -23.984 0.154 1 96.38 20 VAL B C 1
ATOM 1601 O O . VAL B 1 20 ? 6.801 -23.375 -0.638 1 96.38 20 VAL B O 1
ATOM 1604 N N . ASN B 1 21 ? 8.836 -23.984 -0.028 1 95.88 21 ASN B N 1
ATOM 1605 C CA . ASN B 1 21 ? 9.523 -23.156 -1.003 1 95.88 21 ASN B CA 1
ATOM 1606 C C . ASN B 1 21 ? 9.867 -23.938 -2.27 1 95.88 21 ASN B C 1
ATOM 1608 O O . ASN B 1 21 ? 10.523 -23.406 -3.17 1 95.88 21 ASN B O 1
ATOM 1612 N N . GLU B 1 22 ? 9.43 -25.156 -2.389 1 95.19 22 GLU B N 1
ATOM 1613 C CA . GLU B 1 22 ? 9.914 -26.047 -3.441 1 95.19 22 GLU B CA 1
ATOM 1614 C C . GLU B 1 22 ? 9.336 -25.656 -4.801 1 95.19 22 GLU B C 1
ATOM 1616 O O . GLU B 1 22 ? 9.828 -26.094 -5.84 1 95.19 22 GLU B O 1
ATOM 1621 N N . ALA B 1 23 ? 8.312 -24.922 -4.781 1 94.12 23 ALA B N 1
ATOM 1622 C CA . ALA B 1 23 ? 7.672 -24.594 -6.055 1 94.12 23 ALA B CA 1
ATOM 1623 C C . ALA B 1 23 ? 8.211 -23.281 -6.621 1 94.12 23 ALA B C 1
ATOM 1625 O O . ALA B 1 23 ? 7.766 -22.828 -7.676 1 94.12 23 ALA B O 1
ATOM 1626 N N . ASN B 1 24 ? 9.102 -22.625 -5.93 1 94.38 24 ASN B N 1
ATOM 1627 C CA . ASN B 1 24 ? 9.672 -21.359 -6.371 1 94.38 24 ASN B CA 1
ATOM 1628 C C . ASN B 1 24 ? 10.695 -21.562 -7.48 1 94.38 24 ASN B C 1
ATOM 1630 O O . ASN B 1 24 ? 11.875 -21.781 -7.211 1 94.38 24 ASN B O 1
ATOM 1634 N N . ASN B 1 25 ? 10.281 -21.594 -8.703 1 94.69 25 ASN B N 1
ATOM 1635 C CA . ASN B 1 25 ? 11.141 -21.766 -9.875 1 94.69 25 ASN B CA 1
ATOM 1636 C C . ASN B 1 25 ? 11.344 -20.453 -10.617 1 94.69 25 ASN B C 1
ATOM 1638 O O . ASN B 1 25 ? 10.539 -19.531 -10.492 1 94.69 25 ASN B O 1
ATOM 1642 N N . ALA B 1 26 ? 12.422 -20.438 -11.312 1 95.81 26 ALA B N 1
ATOM 1643 C CA . ALA B 1 26 ? 12.641 -19.312 -12.219 1 95.81 26 ALA B CA 1
ATOM 1644 C C . ALA B 1 26 ? 11.508 -19.203 -13.234 1 95.81 26 ALA B C 1
ATOM 1646 O O . ALA B 1 26 ? 10.82 -20.188 -13.523 1 95.81 26 ALA B O 1
ATOM 1647 N N . PHE B 1 27 ? 11.289 -17.984 -13.703 1 95.81 27 PHE B N 1
ATOM 1648 C CA . PHE B 1 27 ? 10.242 -17.734 -14.688 1 95.81 27 PHE B CA 1
ATOM 1649 C C . PHE B 1 27 ? 10.711 -16.75 -15.742 1 95.81 27 PHE B C 1
ATOM 1651 O O . PHE B 1 27 ? 11.602 -15.93 -15.484 1 95.81 27 PHE B O 1
ATOM 1658 N N . PRO B 1 28 ? 10.148 -16.859 -16.891 1 96.25 28 PRO B N 1
ATOM 1659 C CA . PRO B 1 28 ? 10.586 -15.969 -17.969 1 96.25 28 PRO B CA 1
ATOM 1660 C C . PRO B 1 28 ? 10.016 -14.562 -17.828 1 96.25 28 PRO B C 1
ATOM 1662 O O . PRO B 1 28 ? 8.859 -14.398 -17.438 1 96.25 28 PRO B O 1
ATOM 1665 N N . VAL B 1 29 ? 10.781 -13.539 -18.094 1 97.75 29 VAL B N 1
ATOM 1666 C CA . VAL B 1 29 ? 10.398 -12.141 -18.281 1 97.75 29 VAL B CA 1
ATOM 1667 C C . VAL B 1 29 ? 10.375 -11.797 -19.766 1 97.75 29 VAL B C 1
ATOM 1669 O O . VAL B 1 29 ? 11.422 -11.695 -20.406 1 97.75 29 VAL B O 1
ATOM 1672 N N . ILE B 1 30 ? 9.172 -11.602 -20.281 1 98.44 30 ILE B N 1
ATOM 1673 C CA . ILE B 1 30 ? 9.039 -11.555 -21.734 1 98.44 30 ILE B CA 1
ATOM 1674 C C . ILE B 1 30 ? 8.68 -10.141 -22.172 1 98.44 30 ILE B C 1
ATOM 1676 O O . ILE B 1 30 ? 8.547 -9.875 -23.375 1 98.44 30 ILE B O 1
ATOM 1680 N N . GLY B 1 31 ? 8.469 -9.305 -21.344 1 98.38 31 GLY B N 1
ATOM 1681 C CA . GLY B 1 31 ? 8.086 -7.93 -21.609 1 98.38 31 GLY B CA 1
ATOM 1682 C C . GLY B 1 31 ? 7.617 -7.184 -20.375 1 98.38 31 GLY B C 1
ATOM 1683 O O . GLY B 1 31 ? 7.895 -7.605 -19.25 1 98.38 31 GLY B O 1
ATOM 1684 N N . LYS B 1 32 ? 7.055 -6.031 -20.609 1 98.19 32 LYS B N 1
ATOM 1685 C CA . LYS B 1 32 ? 6.555 -5.234 -19.484 1 98.19 32 LYS B CA 1
ATOM 1686 C C . LYS B 1 32 ? 5.156 -4.695 -19.781 1 98.19 32 LYS B C 1
ATOM 1688 O O . LYS B 1 32 ? 4.789 -4.504 -20.938 1 98.19 32 LYS B O 1
ATOM 1693 N N . ILE B 1 33 ? 4.449 -4.547 -18.703 1 98.62 33 ILE B N 1
ATOM 1694 C CA . ILE B 1 33 ? 3.168 -3.854 -18.734 1 98.62 33 ILE B CA 1
ATOM 1695 C C . ILE B 1 33 ? 3.398 -2.344 -18.734 1 98.62 33 ILE B C 1
ATOM 1697 O O . ILE B 1 33 ? 4.215 -1.832 -17.969 1 98.62 33 ILE B O 1
ATOM 1701 N N . ILE B 1 34 ? 2.768 -1.613 -19.641 1 98.69 34 ILE B N 1
ATOM 1702 C CA . ILE B 1 34 ? 2.766 -0.155 -19.688 1 98.69 34 ILE B CA 1
ATOM 1703 C C . ILE B 1 34 ? 1.391 0.372 -19.281 1 98.69 34 ILE B C 1
ATOM 1705 O O . ILE B 1 34 ? 0.487 0.474 -20.109 1 98.69 34 ILE B O 1
ATOM 1709 N N . PRO B 1 35 ? 1.25 0.719 -18.047 1 98.81 35 PRO B N 1
ATOM 1710 C CA . PRO B 1 35 ? -0.061 1.174 -17.578 1 98.81 35 PRO B CA 1
ATOM 1711 C C . PRO B 1 35 ? -0.315 2.648 -17.875 1 98.81 35 PRO B C 1
ATOM 1713 O O . PRO B 1 35 ? 0.629 3.404 -18.125 1 98.81 35 PRO B O 1
ATOM 1716 N N . SER B 1 36 ? -1.521 3.02 -17.891 1 98.75 36 SER B N 1
ATOM 1717 C CA . SER B 1 36 ? -1.969 4.406 -18 1 98.75 36 SER B CA 1
ATOM 1718 C C . SER B 1 36 ? -3.262 4.625 -17.219 1 98.75 36 SER B C 1
ATOM 1720 O O . SER B 1 36 ? -4.004 3.678 -16.953 1 98.75 36 SER B O 1
ATOM 1722 N N . PHE B 1 37 ? -3.512 5.766 -16.766 1 98.75 37 PHE B N 1
ATOM 1723 C CA . PHE B 1 37 ? -4.707 6.184 -16.047 1 98.75 37 PHE B CA 1
ATOM 1724 C C . PHE B 1 37 ? -5.223 7.516 -16.578 1 98.75 37 PHE B C 1
ATOM 1726 O O . PHE B 1 37 ? -4.551 8.539 -16.453 1 98.75 37 PHE B O 1
ATOM 1733 N N . CYS B 1 38 ? -6.266 7.492 -17.156 1 96.12 38 CYS B N 1
ATOM 1734 C CA . CYS B 1 38 ? -6.875 8.664 -17.781 1 96.12 38 CYS B CA 1
ATOM 1735 C C . CYS B 1 38 ? -8.391 8.656 -17.594 1 96.12 38 CYS B C 1
ATOM 1737 O O . CYS B 1 38 ? -9.031 7.621 -17.75 1 96.12 38 CYS B O 1
ATOM 1739 N N . ASP B 1 39 ? -8.961 9.812 -17.203 1 94.94 39 ASP B N 1
ATOM 1740 C CA . ASP B 1 39 ? -10.398 9.992 -17.031 1 94.94 39 ASP B CA 1
ATOM 1741 C C . ASP B 1 39 ? -10.969 8.945 -16.078 1 94.94 39 ASP B C 1
ATOM 1743 O O . ASP B 1 39 ? -12.031 8.367 -16.344 1 94.94 39 ASP B O 1
ATOM 1747 N N . GLY B 1 40 ? -10.234 8.586 -15.117 1 95.81 40 GLY B N 1
ATOM 1748 C CA . GLY B 1 40 ? -10.711 7.723 -14.047 1 95.81 40 GLY B CA 1
ATOM 1749 C C . GLY B 1 40 ? -10.664 6.25 -14.406 1 95.81 40 GLY B C 1
ATOM 1750 O O . GLY B 1 40 ? -11.242 5.414 -13.711 1 95.81 40 GLY B O 1
ATOM 1751 N N . VAL B 1 41 ? -9.945 5.953 -15.477 1 97.62 41 VAL B N 1
ATOM 1752 C CA . VAL B 1 41 ? -9.945 4.57 -15.945 1 97.62 41 VAL B CA 1
ATOM 1753 C C . VAL B 1 41 ? -8.508 4.074 -16.094 1 97.62 41 VAL B C 1
ATOM 1755 O O . VAL B 1 41 ? -7.66 4.773 -16.656 1 97.62 41 VAL B O 1
ATOM 1758 N N . TRP B 1 42 ? -8.281 2.932 -15.594 1 98.75 42 TRP B N 1
ATOM 1759 C CA . TRP B 1 42 ? -7 2.27 -15.789 1 98.75 42 TRP B CA 1
ATOM 1760 C C . TRP B 1 42 ? -6.984 1.482 -17.094 1 98.75 42 TRP B C 1
ATOM 1762 O O . TRP B 1 42 ? -7.965 0.815 -17.438 1 98.75 42 TRP B O 1
ATOM 1772 N N . MET B 1 43 ? -5.93 1.575 -17.812 1 98.44 43 MET B N 1
ATOM 1773 C CA . MET B 1 43 ? -5.633 0.768 -18.984 1 98.44 43 MET B CA 1
ATOM 1774 C C . MET B 1 43 ? -4.176 0.313 -18.984 1 98.44 43 MET B C 1
ATOM 1776 O O . MET B 1 43 ? -3.385 0.766 -18.156 1 98.44 43 MET B O 1
ATOM 1780 N N . TYR B 1 44 ? -3.906 -0.648 -19.766 1 98.56 44 TYR B N 1
ATOM 1781 C CA . TYR B 1 44 ? -2.502 -1.002 -19.938 1 98.56 44 TYR B CA 1
ATOM 1782 C C . TYR B 1 44 ? -2.277 -1.688 -21.281 1 98.56 44 TYR B C 1
ATOM 1784 O O . TYR B 1 44 ? -3.211 -2.248 -21.859 1 98.56 44 TYR B O 1
ATOM 1792 N N . GLU B 1 45 ? -1.125 -1.549 -21.797 1 98.38 45 GLU B N 1
ATOM 1793 C CA . GLU B 1 45 ? -0.629 -2.295 -22.953 1 98.38 45 GLU B CA 1
ATOM 1794 C C . GLU B 1 45 ? 0.61 -3.107 -22.594 1 98.38 45 GLU B C 1
ATOM 1796 O O . GLU B 1 45 ? 1.212 -2.898 -21.547 1 98.38 45 GLU B O 1
ATOM 1801 N N . GLU B 1 46 ? 0.899 -4.09 -23.453 1 98.56 46 GLU B N 1
ATOM 1802 C CA . GLU B 1 46 ? 2.111 -4.879 -23.266 1 98.56 46 GLU B CA 1
ATOM 1803 C C . GLU B 1 46 ? 3.207 -4.449 -24.234 1 98.56 46 GLU B C 1
ATOM 1805 O O . GLU B 1 46 ? 2.932 -4.156 -25.406 1 98.56 46 GLU B O 1
ATOM 1810 N N . GLN B 1 47 ? 4.355 -4.305 -23.734 1 98.31 47 GLN B N 1
ATOM 1811 C CA . GLN B 1 47 ? 5.555 -4.16 -24.562 1 98.31 47 GLN B CA 1
ATOM 1812 C C . GLN B 1 47 ? 6.473 -5.371 -24.406 1 98.31 47 GLN B C 1
ATOM 1814 O O . GLN B 1 47 ? 7.211 -5.477 -23.422 1 98.31 47 GLN B O 1
ATOM 1819 N N . LEU B 1 48 ? 6.434 -6.238 -25.406 1 98.44 48 LEU B N 1
ATOM 1820 C CA . LEU B 1 48 ? 7.207 -7.473 -25.344 1 98.44 48 LEU B CA 1
ATOM 1821 C C . LEU B 1 48 ? 8.664 -7.223 -25.719 1 98.44 48 LEU B C 1
ATOM 1823 O O . LEU B 1 48 ? 8.945 -6.418 -26.609 1 98.44 48 LEU B O 1
ATOM 1827 N N . TYR B 1 49 ? 9.5 -7.887 -25.078 1 98 49 TYR B N 1
ATOM 1828 C CA . TYR B 1 49 ? 10.922 -7.805 -25.375 1 98 49 TYR B CA 1
ATOM 1829 C C . TYR B 1 49 ? 11.273 -8.672 -26.578 1 98 49 TYR B C 1
ATOM 1831 O O . TYR B 1 49 ? 10.578 -9.648 -26.875 1 98 49 TYR B O 1
ATOM 1839 N N . GLU B 1 50 ? 12.328 -8.25 -27.234 1 97.44 50 GLU B N 1
ATOM 1840 C CA . GLU B 1 50 ? 12.812 -9.062 -28.344 1 97.44 50 GLU B CA 1
ATOM 1841 C C . GLU B 1 50 ? 13.312 -10.422 -27.844 1 97.44 50 GLU B C 1
ATOM 1843 O O . GLU B 1 50 ? 13.047 -11.445 -28.469 1 97.44 50 GLU B O 1
ATOM 1848 N N . LYS B 1 51 ? 14.047 -10.375 -26.797 1 97.12 51 LYS B N 1
ATOM 1849 C CA . LYS B 1 51 ? 14.562 -11.586 -26.156 1 97.12 51 LYS B CA 1
ATOM 1850 C C . LYS B 1 51 ? 14.117 -11.68 -24.703 1 97.12 51 LYS B C 1
ATOM 1852 O O . LYS B 1 51 ? 14.328 -10.742 -23.922 1 97.12 51 LYS B O 1
ATOM 1857 N N . ALA B 1 52 ? 13.562 -12.805 -24.422 1 95.81 52 ALA B N 1
ATOM 1858 C CA . ALA B 1 52 ? 13.164 -13.047 -23.047 1 95.81 52 ALA B CA 1
ATOM 1859 C C . ALA B 1 52 ? 14.383 -13.359 -22.172 1 95.81 52 ALA B C 1
ATOM 1861 O O . ALA B 1 52 ? 15.422 -13.781 -22.672 1 95.81 52 ALA B O 1
ATOM 1862 N N . HIS B 1 53 ? 14.289 -12.984 -20.969 1 96.19 53 HIS B N 1
ATOM 1863 C CA . HIS B 1 53 ? 15.242 -13.453 -19.969 1 96.19 53 HIS B CA 1
ATOM 1864 C C . HIS B 1 53 ? 14.539 -14.117 -18.797 1 96.19 53 HIS B C 1
ATOM 1866 O O . HIS B 1 53 ? 13.305 -14.125 -18.734 1 96.19 53 HIS B O 1
ATOM 1872 N N . GLU B 1 54 ? 15.336 -14.781 -17.953 1 96 54 GLU B N 1
ATOM 1873 C CA . GLU B 1 54 ? 14.766 -15.5 -16.812 1 96 54 GLU B CA 1
ATOM 1874 C C . GLU B 1 54 ? 15.125 -14.836 -15.492 1 96 54 GLU B C 1
ATOM 1876 O O . GLU B 1 54 ? 16.219 -14.273 -15.359 1 96 54 GLU B O 1
ATOM 1881 N N . THR B 1 55 ? 14.242 -14.883 -14.617 1 94.94 55 THR B N 1
ATOM 1882 C CA . THR B 1 55 ? 14.508 -14.414 -13.258 1 94.94 55 THR B CA 1
ATOM 1883 C C . THR B 1 55 ? 13.828 -15.32 -12.234 1 94.94 55 THR B C 1
ATOM 1885 O O . THR B 1 55 ? 13.102 -16.25 -12.602 1 94.94 55 THR B O 1
ATOM 1888 N N . SER B 1 56 ? 14.219 -15.172 -10.938 1 92.5 56 SER B N 1
ATOM 1889 C CA . SER B 1 56 ? 13.602 -15.875 -9.82 1 92.5 56 SER B CA 1
ATOM 1890 C C . SER B 1 56 ? 13.469 -14.969 -8.594 1 92.5 56 SER B C 1
ATOM 1892 O O . SER B 1 56 ? 14.211 -14 -8.453 1 92.5 56 SER B O 1
ATOM 1894 N N . PHE B 1 57 ? 12.5 -15.227 -7.816 1 91.25 57 PHE B N 1
ATOM 1895 C CA . PHE B 1 57 ? 12.414 -14.578 -6.516 1 91.25 57 PHE B CA 1
ATOM 1896 C C . PHE B 1 57 ? 13.219 -15.336 -5.473 1 91.25 57 PHE B C 1
ATOM 1898 O O . PHE B 1 57 ? 13.336 -16.562 -5.547 1 91.25 57 PHE B O 1
ATOM 1905 N N . PRO B 1 58 ? 13.82 -14.57 -4.555 1 91.56 58 PRO B N 1
ATOM 1906 C CA . PRO B 1 58 ? 14.453 -15.305 -3.453 1 91.56 58 PRO B CA 1
ATOM 1907 C C . PRO B 1 58 ? 13.445 -16.125 -2.643 1 91.56 58 PRO B C 1
ATOM 1909 O O . PRO B 1 58 ? 12.258 -15.797 -2.604 1 91.56 58 PRO B O 1
ATOM 1912 N N . ASP B 1 59 ? 14 -17.172 -2.039 1 93.44 59 ASP B N 1
ATOM 1913 C CA . ASP B 1 59 ? 13.156 -17.922 -1.116 1 93.44 59 ASP B CA 1
ATOM 1914 C C . ASP B 1 59 ? 12.766 -17.078 0.092 1 93.44 59 ASP B C 1
ATOM 1916 O O . ASP B 1 59 ? 13.594 -16.344 0.635 1 93.44 59 ASP B O 1
ATOM 1920 N N . ASP B 1 60 ? 11.523 -17.25 0.486 1 93.12 60 ASP B N 1
ATOM 1921 C CA . ASP B 1 60 ? 11.086 -16.594 1.712 1 93.12 60 ASP B CA 1
ATOM 1922 C C . ASP B 1 60 ? 11.672 -17.281 2.943 1 93.12 60 ASP B C 1
ATOM 1924 O O . ASP B 1 60 ? 11.859 -18.5 2.957 1 93.12 60 ASP B O 1
ATOM 1928 N N . SER B 1 61 ? 12.086 -16.484 3.857 1 93.88 61 SER B N 1
ATOM 1929 C CA . SER B 1 61 ? 12.516 -16.984 5.164 1 93.88 61 SER B CA 1
ATOM 1930 C C . SER B 1 61 ? 11.586 -16.5 6.27 1 93.88 61 SER B C 1
ATOM 1932 O O . SER B 1 61 ? 11.969 -15.664 7.09 1 93.88 61 SER B O 1
ATOM 1934 N N . LEU B 1 62 ? 10.422 -17.094 6.312 1 96.19 62 LEU B N 1
ATOM 1935 C CA . LEU B 1 62 ? 9.398 -16.688 7.266 1 96.19 62 LEU B CA 1
ATOM 1936 C C . LEU B 1 62 ? 9.242 -17.719 8.375 1 96.19 62 LEU B C 1
ATOM 1938 O O . LEU B 1 62 ? 9.711 -18.844 8.25 1 96.19 62 LEU B O 1
ATOM 1942 N N . ASP B 1 63 ? 8.703 -17.281 9.484 1 97.38 63 ASP B N 1
ATOM 1943 C CA . ASP B 1 63 ? 8.242 -18.25 10.469 1 97.38 63 ASP B CA 1
ATOM 1944 C C . ASP B 1 63 ? 6.93 -18.891 10.023 1 97.38 63 ASP B C 1
ATOM 1946 O O . ASP B 1 63 ? 5.848 -18.422 10.383 1 97.38 63 ASP B O 1
ATOM 1950 N N . TRP B 1 64 ? 7.039 -20 9.367 1 97.62 64 TRP B N 1
ATOM 1951 C CA . TRP B 1 64 ? 5.922 -20.688 8.719 1 97.62 64 TRP B CA 1
ATOM 1952 C C . TRP B 1 64 ? 4.895 -21.141 9.742 1 97.62 64 TRP B C 1
ATOM 1954 O O . TRP B 1 64 ? 3.717 -21.312 9.414 1 97.62 64 TRP B O 1
ATOM 1964 N N . HIS B 1 65 ? 5.281 -21.328 10.961 1 97.38 65 HIS B N 1
ATOM 1965 C CA . HIS B 1 65 ? 4.363 -21.766 12.008 1 97.38 65 HIS B CA 1
ATOM 1966 C C . HIS B 1 65 ? 3.262 -20.734 12.234 1 97.38 65 HIS B C 1
ATOM 1968 O O . HIS B 1 65 ? 2.156 -21.094 12.648 1 97.38 65 HIS B O 1
ATOM 1974 N N . GLU B 1 66 ? 3.566 -19.516 11.922 1 97.19 66 GLU B N 1
ATOM 1975 C CA . GLU B 1 66 ? 2.604 -18.438 12.117 1 97.19 66 GLU B CA 1
ATOM 1976 C C . GLU B 1 66 ? 1.411 -18.578 11.172 1 97.19 66 GLU B C 1
ATOM 1978 O O . GLU B 1 66 ? 0.361 -17.969 11.391 1 97.19 66 GLU B O 1
ATOM 1983 N N . TYR B 1 67 ? 1.564 -19.344 10.125 1 97.56 67 TYR B N 1
ATOM 1984 C CA . TYR B 1 67 ? 0.513 -19.5 9.125 1 97.56 67 TYR B CA 1
ATOM 1985 C C . TYR B 1 67 ? -0.347 -20.719 9.43 1 97.56 67 TYR B C 1
ATOM 1987 O O . TYR B 1 67 ? -1.42 -20.906 8.852 1 97.56 67 TYR B O 1
ATOM 1995 N N . ILE B 1 68 ? 0.098 -21.578 10.234 1 97.31 68 ILE B N 1
ATOM 1996 C CA . ILE B 1 68 ? -0.607 -22.812 10.555 1 97.31 68 ILE B CA 1
ATOM 1997 C C . ILE B 1 68 ? -1.694 -22.531 11.594 1 97.31 68 ILE B C 1
ATOM 1999 O O . ILE B 1 68 ? -1.409 -22.031 12.68 1 97.31 68 ILE B O 1
ATOM 2003 N N . ASN B 1 69 ? -2.996 -22.797 11.242 1 94.25 69 ASN B N 1
ATOM 2004 C CA . ASN B 1 69 ? -4.156 -22.625 12.109 1 94.25 69 ASN B CA 1
ATOM 2005 C C . ASN B 1 69 ? -4.383 -21.156 12.453 1 94.25 69 ASN B C 1
ATOM 2007 O O . ASN B 1 69 ? -4.805 -20.828 13.57 1 94.25 69 ASN B O 1
ATOM 2011 N N . SER B 1 70 ? -3.896 -20.312 11.688 1 96.81 70 SER B N 1
ATOM 2012 C CA . SER B 1 70 ? -4.16 -18.891 11.859 1 96.81 70 SER B CA 1
ATOM 2013 C C . SER B 1 70 ? -5.531 -18.5 11.32 1 96.81 70 SER B C 1
ATOM 2015 O O . SER B 1 70 ? -5.984 -19.047 10.312 1 96.81 70 SER B O 1
ATOM 2017 N N . GLU B 1 71 ? -6.168 -17.562 11.945 1 95.75 71 GLU B N 1
ATOM 2018 C CA . GLU B 1 71 ? -7.445 -17.031 11.469 1 95.75 71 GLU B CA 1
ATOM 2019 C C . GLU B 1 71 ? -7.242 -15.969 10.398 1 95.75 71 GLU B C 1
ATOM 2021 O O . GLU B 1 71 ? -8.141 -15.711 9.594 1 95.75 71 GLU B O 1
ATOM 2026 N N . ASP B 1 72 ? -6.066 -15.414 10.336 1 97.94 72 ASP B N 1
ATOM 2027 C CA . ASP B 1 72 ? -5.875 -14.203 9.539 1 97.94 72 ASP B CA 1
ATOM 2028 C C . ASP B 1 72 ? -5.008 -14.484 8.32 1 97.94 72 ASP B C 1
ATOM 2030 O O . ASP B 1 72 ? -4.863 -13.625 7.441 1 97.94 72 ASP B O 1
ATOM 2034 N N . LYS B 1 73 ? -4.352 -15.602 8.305 1 98.44 73 LYS B N 1
ATOM 2035 C CA . LYS B 1 73 ? -3.479 -15.914 7.176 1 98.44 73 LYS B CA 1
ATOM 2036 C C . LYS B 1 73 ? -3.42 -17.422 6.926 1 98.44 73 LYS B C 1
ATOM 2038 O O . LYS B 1 73 ? -3.643 -18.219 7.84 1 98.44 73 LYS B O 1
ATOM 2043 N N . GLN B 1 74 ? -3.119 -17.797 5.668 1 98.25 74 GLN B N 1
ATOM 2044 C CA . GLN B 1 74 ? -3.098 -19.203 5.262 1 98.25 74 GLN B CA 1
ATOM 2045 C C . GLN B 1 74 ? -2.16 -19.406 4.074 1 98.25 74 GLN B C 1
ATOM 2047 O O . GLN B 1 74 ? -2.053 -18.547 3.199 1 98.25 74 GLN B O 1
ATOM 2052 N N . VAL B 1 75 ? -1.456 -20.516 4.133 1 98.75 75 VAL B N 1
ATOM 2053 C CA . VAL B 1 75 ? -0.733 -21 2.963 1 98.75 75 VAL B CA 1
ATOM 2054 C C . VAL B 1 75 ? -1.406 -22.266 2.432 1 98.75 75 VAL B C 1
ATOM 2056 O O . VAL B 1 75 ? -1.665 -23.203 3.188 1 98.75 75 VAL B O 1
ATOM 2059 N N . PHE B 1 76 ? -1.733 -22.25 1.153 1 98.75 76 PHE B N 1
ATOM 2060 C CA . PHE B 1 76 ? -2.178 -23.469 0.468 1 98.75 76 PHE B CA 1
ATOM 2061 C C . PHE B 1 76 ? -1.074 -24.016 -0.43 1 98.75 76 PHE B C 1
ATOM 2063 O O . PHE B 1 76 ? -0.419 -23.25 -1.15 1 98.75 76 PHE B O 1
ATOM 2070 N N . LEU B 1 77 ? -0.903 -25.266 -0.32 1 98.62 77 LEU B N 1
ATOM 2071 C CA . LEU B 1 77 ? 0.071 -25.969 -1.149 1 98.62 77 LEU B CA 1
ATOM 2072 C C . LEU B 1 77 ? -0.623 -26.922 -2.115 1 98.62 77 LEU B C 1
ATOM 2074 O O . LEU B 1 77 ? -1.612 -27.562 -1.757 1 98.62 77 LEU B O 1
ATOM 2078 N N . ALA B 1 78 ? -0.082 -27 -3.299 1 98.44 78 ALA B N 1
ATOM 2079 C CA . ALA B 1 78 ? -0.517 -27.984 -4.285 1 98.44 78 ALA B CA 1
ATOM 2080 C C . ALA B 1 78 ? 0.469 -29.141 -4.367 1 98.44 78 ALA B C 1
ATOM 2082 O O . ALA B 1 78 ? 1.682 -28.938 -4.438 1 98.44 78 ALA B O 1
ATOM 2083 N N . PHE B 1 79 ? -0.086 -30.375 -4.402 1 97.81 79 PHE B N 1
ATOM 2084 C CA . PHE B 1 79 ? 0.753 -31.562 -4.465 1 97.81 79 PHE B CA 1
ATOM 2085 C C . PHE B 1 79 ? 0.372 -32.438 -5.656 1 97.81 79 PHE B C 1
ATOM 2087 O O . PHE B 1 79 ? -0.812 -32.625 -5.949 1 97.81 79 PHE B O 1
ATOM 2094 N N . ASP B 1 80 ? 1.352 -32.812 -6.398 1 96.19 80 ASP B N 1
ATOM 2095 C CA . ASP B 1 80 ? 1.252 -34 -7.246 1 96.19 80 ASP B CA 1
ATOM 2096 C C . ASP B 1 80 ? 1.799 -35.25 -6.531 1 96.19 80 ASP B C 1
ATOM 2098 O O . ASP B 1 80 ? 3.014 -35.438 -6.457 1 96.19 80 ASP B O 1
ATOM 2102 N N . GLU B 1 81 ? 0.886 -36 -6.016 1 92.19 81 GLU B N 1
ATOM 2103 C CA . GLU B 1 81 ? 1.271 -37.062 -5.078 1 92.19 81 GLU B CA 1
ATOM 2104 C C . GLU B 1 81 ? 2.006 -36.469 -3.873 1 92.19 81 GLU B C 1
ATOM 2106 O O . GLU B 1 81 ? 1.444 -35.688 -3.121 1 92.19 81 GLU B O 1
ATOM 2111 N N . THR B 1 82 ? 3.326 -36.719 -3.744 1 90.5 82 THR B N 1
ATOM 2112 C CA . THR B 1 82 ? 4.055 -36.25 -2.566 1 90.5 82 THR B CA 1
ATOM 2113 C C . THR B 1 82 ? 4.91 -35.031 -2.898 1 90.5 82 THR B C 1
ATOM 2115 O O . THR B 1 82 ? 5.523 -34.438 -2.01 1 90.5 82 THR B O 1
ATOM 2118 N N . THR B 1 83 ? 4.848 -34.625 -4.125 1 94.88 83 THR B N 1
ATOM 2119 C CA . THR B 1 83 ? 5.699 -33.531 -4.562 1 94.88 83 THR B CA 1
ATOM 2120 C C . THR B 1 83 ? 4.953 -32.219 -4.496 1 94.88 83 THR B C 1
ATOM 2122 O O . THR B 1 83 ? 3.857 -32.094 -5.047 1 94.88 83 THR B O 1
ATOM 2125 N N . CYS B 1 84 ? 5.488 -31.25 -3.738 1 97.38 84 CYS B N 1
ATOM 2126 C CA . CYS B 1 84 ? 4.914 -29.906 -3.717 1 97.38 84 CYS B CA 1
ATOM 2127 C C . CYS B 1 84 ? 5.164 -29.188 -5.035 1 97.38 84 CYS B C 1
ATOM 2129 O O . CYS B 1 84 ? 6.316 -28.969 -5.426 1 97.38 84 CYS B O 1
ATOM 2131 N N . ILE B 1 85 ? 4.07 -28.781 -5.703 1 97.88 85 ILE B N 1
ATOM 2132 C CA . ILE B 1 85 ? 4.234 -28.266 -7.059 1 97.88 85 ILE B CA 1
ATOM 2133 C C . ILE B 1 85 ? 3.65 -26.859 -7.148 1 97.88 85 ILE B C 1
ATOM 2135 O O . ILE B 1 85 ? 3.639 -26.25 -8.227 1 97.88 85 ILE B O 1
ATOM 2139 N N . GLY B 1 86 ? 3.195 -26.266 -6.012 1 98.25 86 GLY B N 1
ATOM 2140 C CA . GLY B 1 86 ? 2.656 -24.922 -6.023 1 98.25 86 GLY B CA 1
ATOM 2141 C C . GLY B 1 86 ? 2.316 -24.406 -4.641 1 98.25 86 GLY B C 1
ATOM 2142 O O . GLY B 1 86 ? 2.219 -25.172 -3.686 1 98.25 86 GLY B O 1
ATOM 2143 N N . GLN B 1 87 ? 2.164 -23.141 -4.574 1 98.5 87 GLN B N 1
ATOM 2144 C CA . GLN B 1 87 ? 1.813 -22.469 -3.33 1 98.5 87 GLN B CA 1
ATOM 2145 C C . GLN B 1 87 ? 1.035 -21.188 -3.602 1 98.5 87 GLN B C 1
ATOM 2147 O O . GLN B 1 87 ? 1.222 -20.547 -4.641 1 98.5 87 GLN B O 1
ATOM 2152 N N . ILE B 1 88 ? 0.161 -20.859 -2.713 1 98.75 88 ILE B N 1
ATOM 2153 C CA . ILE B 1 88 ? -0.392 -19.516 -2.613 1 98.75 88 ILE B CA 1
ATOM 2154 C C . ILE B 1 88 ? -0.5 -19.109 -1.146 1 98.75 88 ILE B C 1
ATOM 2156 O O . ILE B 1 88 ? -0.898 -19.922 -0.3 1 98.75 88 ILE B O 1
ATOM 2160 N N . ARG B 1 89 ? -0.102 -17.922 -0.885 1 98.75 89 ARG B N 1
ATOM 2161 C CA . ARG B 1 89 ? -0.084 -17.391 0.474 1 98.75 89 ARG B CA 1
ATOM 2162 C C . ARG B 1 89 ? -0.96 -16.141 0.588 1 98.75 89 ARG B C 1
ATOM 2164 O O . ARG B 1 89 ? -0.773 -15.18 -0.153 1 98.75 89 ARG B O 1
ATOM 2171 N N . VAL B 1 90 ? -1.91 -16.203 1.553 1 98.81 90 VAL B N 1
ATOM 2172 C CA . VAL B 1 90 ? -2.865 -15.109 1.68 1 98.81 90 VAL B CA 1
ATOM 2173 C C . VAL B 1 90 ? -2.904 -14.625 3.127 1 98.81 90 VAL B C 1
ATOM 2175 O O . VAL B 1 90 ? -2.725 -15.414 4.059 1 98.81 90 VAL B O 1
ATOM 2178 N N . VAL B 1 91 ? -3.139 -13.375 3.301 1 98.75 91 VAL B N 1
ATOM 2179 C CA . VAL B 1 91 ? -3.295 -12.742 4.609 1 98.75 91 VAL B CA 1
ATOM 2180 C C . VAL B 1 91 ? -4.473 -11.773 4.578 1 98.75 91 VAL B C 1
ATOM 2182 O O . VAL B 1 91 ? -4.66 -11.047 3.604 1 98.75 91 VAL B O 1
ATOM 2185 N N . LYS B 1 92 ? -5.301 -11.828 5.625 1 98.62 92 LYS B N 1
ATOM 2186 C CA . LYS B 1 92 ? -6.336 -10.812 5.789 1 98.62 92 LYS B CA 1
ATOM 2187 C C . LYS B 1 92 ? -5.727 -9.422 5.93 1 98.62 92 LYS B C 1
ATOM 2189 O O . LYS B 1 92 ? -4.859 -9.203 6.777 1 98.62 92 LYS B O 1
ATOM 2194 N N . ASP B 1 93 ? -6.184 -8.562 5.105 1 98.25 93 ASP B N 1
ATOM 2195 C CA . ASP B 1 93 ? -5.656 -7.203 5.164 1 98.25 93 ASP B CA 1
ATOM 2196 C C . ASP B 1 93 ? -6.66 -6.254 5.809 1 98.25 93 ASP B C 1
ATOM 2198 O O . ASP B 1 93 ? -7.84 -6.586 5.938 1 98.25 93 ASP B O 1
ATOM 2202 N N . TRP B 1 94 ? -6.223 -5.059 6.219 1 96.56 94 TRP B N 1
ATOM 2203 C CA . TRP B 1 94 ? -7.023 -4.074 6.934 1 96.56 94 TRP B CA 1
ATOM 2204 C C . TRP B 1 94 ? -8.195 -3.598 6.074 1 96.56 94 TRP B C 1
ATOM 2206 O O . TRP B 1 94 ? -9.234 -3.189 6.602 1 96.56 94 TRP B O 1
ATOM 2216 N N . ASN B 1 95 ? -8.094 -3.639 4.77 1 97.75 95 ASN B N 1
ATOM 2217 C CA . ASN B 1 95 ? -9.094 -3.076 3.873 1 97.75 95 ASN B CA 1
ATOM 2218 C C . ASN B 1 95 ? -10.125 -4.121 3.451 1 97.75 95 ASN B C 1
ATOM 2220 O O . ASN B 1 95 ? -10.82 -3.949 2.449 1 97.75 95 ASN B O 1
ATOM 2224 N N . ARG B 1 96 ? -10.109 -5.258 4.062 1 98.06 96 ARG B N 1
ATOM 2225 C CA . ARG B 1 96 ? -11.094 -6.328 3.939 1 98.06 96 ARG B CA 1
ATOM 2226 C C . ARG B 1 96 ? -10.852 -7.156 2.682 1 98.06 96 ARG B C 1
ATOM 2228 O O . ARG B 1 96 ? -11.75 -7.852 2.207 1 98.06 96 ARG B O 1
ATOM 2235 N N . PHE B 1 97 ? -9.695 -7.082 2.088 1 98.88 97 PHE B N 1
ATOM 2236 C CA . PHE B 1 97 ? -9.266 -8.016 1.054 1 98.88 97 PHE B CA 1
ATOM 2237 C C . PHE B 1 97 ? -8.375 -9.102 1.641 1 98.88 97 PHE B C 1
ATOM 2239 O O . PHE B 1 97 ? -7.77 -8.914 2.699 1 98.88 97 PHE B O 1
ATOM 2246 N N . ALA B 1 98 ? -8.383 -10.242 1.046 1 98.94 98 ALA B N 1
ATOM 2247 C CA . ALA B 1 98 ? -7.273 -11.172 1.226 1 98.94 98 ALA B CA 1
ATOM 2248 C C . ALA B 1 98 ? -6.102 -10.812 0.318 1 98.94 98 ALA B C 1
ATOM 2250 O O . ALA B 1 98 ? -6.219 -10.875 -0.909 1 98.94 98 ALA B O 1
ATOM 2251 N N . TYR B 1 99 ? -5.055 -10.43 0.912 1 98.94 99 TYR B N 1
ATOM 2252 C CA . TYR B 1 99 ? -3.852 -10.078 0.164 1 98.94 99 TYR B CA 1
ATOM 2253 C C . TYR B 1 99 ? -3.029 -11.32 -0.164 1 98.94 99 TYR B C 1
ATOM 2255 O O . TYR B 1 99 ? -2.67 -12.086 0.731 1 98.94 99 TYR B O 1
ATOM 2263 N N . ILE B 1 100 ? -2.822 -11.516 -1.448 1 98.94 100 ILE B N 1
ATOM 2264 C CA . ILE B 1 100 ? -1.94 -12.586 -1.887 1 98.94 100 ILE B CA 1
ATOM 2265 C C . ILE B 1 100 ? -0.486 -12.133 -1.801 1 98.94 100 ILE B C 1
ATOM 2267 O O . ILE B 1 100 ? -0.038 -11.312 -2.602 1 98.94 100 ILE B O 1
ATOM 2271 N N . GLU B 1 101 ? 0.225 -12.711 -0.884 1 98.12 101 GLU B N 1
ATOM 2272 C CA . GLU B 1 101 ? 1.625 -12.359 -0.675 1 98.12 101 GLU B CA 1
ATOM 2273 C C . GLU B 1 101 ? 2.529 -13.062 -1.682 1 98.12 101 GLU B C 1
ATOM 2275 O O . GLU B 1 101 ? 3.625 -12.578 -1.982 1 98.12 101 GLU B O 1
ATOM 2280 N N . ASN B 1 102 ? 2.088 -14.219 -2.055 1 97.81 102 ASN B N 1
ATOM 2281 C CA . ASN B 1 102 ? 2.875 -15.062 -2.949 1 97.81 102 ASN B CA 1
ATOM 2282 C C . ASN B 1 102 ? 2.004 -16.078 -3.674 1 97.81 102 ASN B C 1
ATOM 2284 O O . ASN B 1 102 ? 1.069 -16.625 -3.088 1 97.81 102 ASN B O 1
ATOM 2288 N N . ILE B 1 103 ? 2.311 -16.328 -4.855 1 98.12 103 ILE B N 1
ATOM 2289 C CA . ILE B 1 103 ? 1.794 -17.453 -5.625 1 98.12 103 ILE B CA 1
ATOM 2290 C C . ILE B 1 103 ? 2.875 -17.984 -6.57 1 98.12 103 ILE B C 1
ATOM 2292 O O . ILE B 1 103 ? 3.521 -17.203 -7.273 1 98.12 103 ILE B O 1
ATOM 2296 N N . ALA B 1 104 ? 3.125 -19.234 -6.48 1 97.31 104 ALA B N 1
ATOM 2297 C CA . ALA B 1 104 ? 4.176 -19.859 -7.277 1 97.31 104 ALA B CA 1
ATOM 2298 C C . ALA B 1 104 ? 3.756 -21.25 -7.746 1 97.31 104 ALA B C 1
ATOM 2300 O O . ALA B 1 104 ? 3.135 -22 -6.992 1 97.31 104 ALA B O 1
ATOM 2301 N N . VAL B 1 105 ? 4.02 -21.562 -8.969 1 97.19 105 VAL B N 1
ATOM 2302 C CA . VAL B 1 105 ? 3.814 -22.859 -9.578 1 97.19 105 VAL B CA 1
ATOM 2303 C C . VAL B 1 105 ? 5.129 -23.375 -10.164 1 97.19 105 VAL B C 1
ATOM 2305 O O . VAL B 1 105 ? 5.836 -22.641 -10.852 1 97.19 105 VAL B O 1
ATOM 2308 N N . ARG B 1 106 ? 5.395 -24.609 -9.875 1 96.12 106 ARG B N 1
ATOM 2309 C CA . ARG B 1 106 ? 6.582 -25.234 -10.438 1 96.12 106 ARG B CA 1
ATOM 2310 C C . ARG B 1 106 ? 6.609 -25.094 -11.953 1 96.12 106 ARG B C 1
ATOM 2312 O O . ARG B 1 106 ? 5.578 -25.234 -12.617 1 96.12 106 ARG B O 1
ATOM 2319 N N . GLY B 1 107 ? 7.824 -24.844 -12.469 1 95.12 107 GLY B N 1
ATOM 2320 C CA . GLY B 1 107 ? 7.984 -24.547 -13.883 1 95.12 107 GLY B CA 1
ATOM 2321 C C . GLY B 1 107 ? 7.348 -25.578 -14.789 1 95.12 107 GLY B C 1
ATOM 2322 O O . GLY B 1 107 ? 6.656 -25.234 -15.75 1 95.12 107 GLY B O 1
ATOM 2323 N N . SER B 1 108 ? 7.48 -26.859 -14.469 1 93.88 108 SER B N 1
ATOM 2324 C CA . SER B 1 108 ? 7.016 -27.969 -15.305 1 93.88 108 SER B CA 1
ATOM 2325 C C . SER B 1 108 ? 5.496 -28.094 -15.258 1 93.88 108 SER B C 1
ATOM 2327 O O . SER B 1 108 ? 4.902 -28.812 -16.062 1 93.88 108 SER B O 1
ATOM 2329 N N . TYR B 1 109 ? 4.867 -27.359 -14.383 1 94.38 109 TYR B N 1
ATOM 2330 C CA . TYR B 1 109 ? 3.422 -27.484 -14.211 1 94.38 109 TYR B CA 1
ATOM 2331 C C . TYR B 1 109 ? 2.723 -26.188 -14.602 1 94.38 109 TYR B C 1
ATOM 2333 O O . TYR B 1 109 ? 1.511 -26.047 -14.422 1 94.38 109 TYR B O 1
ATOM 2341 N N . ARG B 1 110 ? 3.459 -25.25 -15.133 1 92.56 110 ARG B N 1
ATOM 2342 C CA . ARG B 1 110 ? 2.857 -23.984 -15.547 1 92.56 110 ARG B CA 1
ATOM 2343 C C . ARG B 1 110 ? 2.002 -24.172 -16.797 1 92.56 110 ARG B C 1
ATOM 2345 O O . ARG B 1 110 ? 2.207 -25.109 -17.562 1 92.56 110 ARG B O 1
ATOM 2352 N N . ASN B 1 111 ? 0.963 -23.344 -16.891 1 91.12 111 ASN B N 1
ATOM 2353 C CA . ASN B 1 111 ? -0.019 -23.391 -17.969 1 91.12 111 ASN B CA 1
ATOM 2354 C C . ASN B 1 111 ? -0.821 -24.703 -17.922 1 91.12 111 ASN B C 1
ATOM 2356 O O . ASN B 1 111 ? -1.223 -25.219 -18.969 1 91.12 111 ASN B O 1
ATOM 2360 N N . SER B 1 112 ? -0.95 -25.328 -16.719 1 91.62 112 SER B N 1
ATOM 2361 C CA . SER B 1 112 ? -1.669 -26.578 -16.531 1 91.62 112 SER B CA 1
ATOM 2362 C C . SER B 1 112 ? -3.004 -26.344 -15.828 1 91.62 112 SER B C 1
ATOM 2364 O O . SER B 1 112 ? -3.756 -27.297 -15.594 1 91.62 112 SER B O 1
ATOM 2366 N N . GLY B 1 113 ? -3.262 -25.125 -15.461 1 95 113 GLY B N 1
ATOM 2367 C CA . GLY B 1 113 ? -4.465 -24.828 -14.703 1 95 113 GLY B CA 1
ATOM 2368 C C . GLY B 1 113 ? -4.234 -24.812 -13.203 1 95 113 GLY B C 1
ATOM 2369 O O . GLY B 1 113 ? -5.137 -24.469 -12.438 1 95 113 GLY B O 1
ATOM 2370 N N . LEU B 1 114 ? -3.088 -25.156 -12.797 1 96.88 114 LEU B N 1
ATOM 2371 C CA . LEU B 1 114 ? -2.76 -25.234 -11.375 1 96.88 114 LEU B CA 1
ATOM 2372 C C . LEU B 1 114 ? -2.902 -23.875 -10.695 1 96.88 114 LEU B C 1
ATOM 2374 O O . LEU B 1 114 ? -3.381 -23.797 -9.562 1 96.88 114 LEU B O 1
ATOM 2378 N N . GLY B 1 115 ? -2.482 -22.828 -11.359 1 98.06 115 GLY B N 1
ATOM 2379 C CA . GLY B 1 115 ? -2.664 -21.484 -10.828 1 98.06 115 GLY B CA 1
ATOM 2380 C C . GLY B 1 115 ? -4.113 -21.172 -10.5 1 98.06 115 GLY B C 1
ATOM 2381 O O . GLY B 1 115 ? -4.402 -20.562 -9.469 1 98.06 115 GLY B O 1
ATOM 2382 N N . HIS B 1 116 ? -4.93 -21.594 -11.359 1 98.38 116 HIS B N 1
ATOM 2383 C CA . HIS B 1 116 ? -6.363 -21.406 -11.156 1 98.38 116 HIS B CA 1
ATOM 2384 C C . HIS B 1 116 ? -6.84 -22.109 -9.898 1 98.38 116 HIS B C 1
ATOM 2386 O O . HIS B 1 116 ? -7.578 -21.531 -9.094 1 98.38 116 HIS B O 1
ATOM 2392 N N . LEU B 1 117 ? -6.426 -23.328 -9.68 1 98.25 117 LEU B N 1
ATOM 2393 C CA . LEU B 1 117 ? -6.824 -24.094 -8.5 1 98.25 117 LEU B CA 1
ATOM 2394 C C . LEU B 1 117 ? -6.363 -23.391 -7.227 1 98.25 117 LEU B C 1
ATOM 2396 O O . LEU B 1 117 ? -7.09 -23.375 -6.23 1 98.25 117 LEU B O 1
ATOM 2400 N N . LEU B 1 118 ? -5.18 -22.828 -7.258 1 98.75 118 LEU B N 1
ATOM 2401 C CA . LEU B 1 118 ? -4.645 -22.109 -6.105 1 98.75 118 LEU B CA 1
ATOM 2402 C C . LEU B 1 118 ? -5.449 -20.844 -5.836 1 98.75 118 LEU B C 1
ATOM 2404 O O . LEU B 1 118 ? -5.797 -20.547 -4.688 1 98.75 118 LEU B O 1
ATOM 2408 N N . ILE B 1 119 ? -5.781 -20.109 -6.902 1 98.88 119 ILE B N 1
ATOM 2409 C CA . ILE B 1 119 ? -6.602 -18.906 -6.754 1 98.88 119 ILE B CA 1
ATOM 2410 C C . ILE B 1 119 ? -7.969 -19.281 -6.188 1 98.88 119 ILE B C 1
ATOM 2412 O O . ILE B 1 119 ? -8.492 -18.594 -5.312 1 98.88 119 ILE B O 1
ATOM 2416 N N . GLU B 1 120 ? -8.531 -20.375 -6.652 1 98.69 120 GLU B N 1
ATOM 2417 C CA . GLU B 1 120 ? -9.82 -20.844 -6.152 1 98.69 120 GLU B CA 1
ATOM 2418 C C . GLU B 1 120 ? -9.758 -21.156 -4.66 1 98.69 120 GLU B C 1
ATOM 2420 O O . GLU B 1 120 ? -10.688 -20.844 -3.912 1 98.69 120 GLU B O 1
ATOM 2425 N N . ALA B 1 121 ? -8.695 -21.781 -4.23 1 98.75 121 ALA B N 1
ATOM 2426 C CA . ALA B 1 121 ? -8.516 -22.078 -2.809 1 98.75 121 ALA B CA 1
ATOM 2427 C C . ALA B 1 121 ? -8.469 -20.781 -1.991 1 98.75 121 ALA B C 1
ATOM 2429 O O . ALA B 1 121 ? -9.117 -20.672 -0.949 1 98.75 121 ALA B O 1
ATOM 2430 N N . ALA B 1 122 ? -7.703 -19.828 -2.471 1 98.88 122 ALA B N 1
ATOM 2431 C CA . ALA B 1 122 ? -7.602 -18.531 -1.804 1 98.88 122 ALA B CA 1
ATOM 2432 C C . ALA B 1 122 ? -8.961 -17.828 -1.752 1 98.88 122 ALA B C 1
ATOM 2434 O O . ALA B 1 122 ? -9.328 -17.25 -0.728 1 98.88 122 ALA B O 1
ATOM 2435 N N . GLN B 1 123 ? -9.664 -17.922 -2.879 1 98.88 123 GLN B N 1
ATOM 2436 C CA . GLN B 1 123 ? -10.984 -17.297 -2.967 1 98.88 123 GLN B CA 1
ATOM 2437 C C . GLN B 1 123 ? -11.953 -17.922 -1.976 1 98.88 123 GLN B C 1
ATOM 2439 O O . GLN B 1 123 ? -12.695 -17.219 -1.289 1 98.88 123 GLN B O 1
ATOM 2444 N N . THR B 1 124 ? -11.977 -19.219 -1.949 1 98.69 124 THR B N 1
ATOM 2445 C CA . THR B 1 124 ? -12.836 -19.938 -1.014 1 98.69 124 THR B CA 1
ATOM 2446 C C . THR B 1 124 ? -12.539 -19.516 0.423 1 98.69 124 THR B C 1
ATOM 2448 O O . THR B 1 124 ? -13.453 -19.219 1.194 1 98.69 124 THR B O 1
ATOM 2451 N N . TRP B 1 125 ? -11.297 -19.484 0.756 1 98.5 125 TRP B N 1
ATOM 2452 C CA . TRP B 1 125 ? -10.867 -19.047 2.084 1 98.5 125 TRP B CA 1
ATOM 2453 C C . TRP B 1 125 ? -11.336 -17.625 2.377 1 98.5 125 TRP B C 1
ATOM 2455 O O . TRP B 1 125 ? -11.875 -17.359 3.451 1 98.5 125 TRP B O 1
ATOM 2465 N N . ALA B 1 126 ? -11.141 -16.703 1.491 1 98.75 126 ALA B N 1
ATOM 2466 C CA . ALA B 1 126 ? -11.516 -15.305 1.658 1 98.75 126 ALA B CA 1
ATOM 2467 C C . ALA B 1 126 ? -13.016 -15.156 1.856 1 98.75 126 ALA B C 1
ATOM 2469 O O . ALA B 1 126 ? -13.461 -14.391 2.715 1 98.75 126 ALA B O 1
ATOM 2470 N N . LYS B 1 127 ? -13.758 -15.883 1.07 1 98.69 127 LYS B N 1
ATOM 2471 C CA . LYS B 1 127 ? -15.211 -15.82 1.166 1 98.69 127 LYS B CA 1
ATOM 2472 C C . LYS B 1 127 ? -15.695 -16.328 2.518 1 98.69 127 LYS B C 1
ATOM 2474 O O . LYS B 1 127 ? -16.625 -15.773 3.104 1 98.69 127 LYS B O 1
ATOM 2479 N N . LYS B 1 128 ? -15.102 -17.375 2.943 1 97.75 128 LYS B N 1
ATOM 2480 C CA . LYS B 1 128 ? -15.453 -17.906 4.254 1 97.75 128 LYS B CA 1
ATOM 2481 C C . LYS B 1 128 ? -15.25 -16.859 5.348 1 97.75 128 LYS B C 1
ATOM 2483 O O . LYS B 1 128 ? -15.961 -16.859 6.352 1 97.75 128 LYS B O 1
ATOM 2488 N N . GLN B 1 129 ? -14.336 -15.984 5.125 1 97.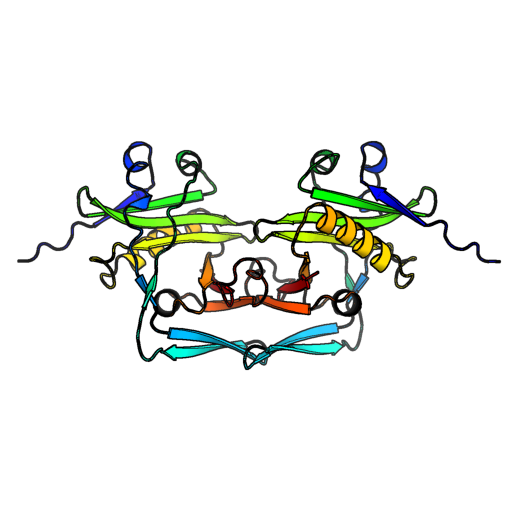25 129 GLN B N 1
ATOM 2489 C CA . GLN B 1 129 ? -14.016 -14.938 6.086 1 97.25 129 GLN B CA 1
ATOM 2490 C C . GLN B 1 129 ? -14.805 -13.664 5.797 1 97.25 129 GLN B C 1
ATOM 2492 O O . GLN B 1 129 ? -14.531 -12.609 6.383 1 97.25 129 GLN B O 1
ATOM 2497 N N . SER B 1 130 ? -15.695 -13.695 4.84 1 98.06 130 SER B N 1
ATOM 2498 C CA . SER B 1 130 ? -16.562 -12.586 4.461 1 98.06 130 SER B CA 1
ATOM 2499 C C . SER B 1 130 ? -15.75 -11.383 3.994 1 98.06 130 SER B C 1
ATOM 2501 O O . SER B 1 130 ? -16.078 -10.234 4.32 1 98.06 130 SER B O 1
ATOM 2503 N N . LEU B 1 131 ? -14.656 -11.656 3.367 1 98.62 131 LEU B N 1
ATOM 2504 C CA . LEU B 1 131 ? -13.844 -10.586 2.793 1 98.62 131 LEU B CA 1
ATOM 2505 C C . LEU B 1 131 ? -14.406 -10.133 1.453 1 98.62 131 LEU B C 1
ATOM 2507 O O . LEU B 1 131 ? -15.258 -10.812 0.87 1 98.62 131 LEU B O 1
ATOM 2511 N N . LEU B 1 132 ? -13.984 -8.969 0.964 1 98.75 132 LEU B N 1
ATOM 2512 C CA . LEU B 1 132 ? -14.516 -8.312 -0.224 1 98.75 132 LEU B CA 1
ATOM 2513 C C . LEU B 1 132 ? -13.961 -8.945 -1.493 1 98.75 132 LEU B C 1
ATOM 2515 O O . LEU B 1 132 ? -14.555 -8.82 -2.566 1 98.75 132 LEU B O 1
ATOM 2519 N N . GLY B 1 133 ? -12.773 -9.516 -1.416 1 98.88 133 GLY B N 1
ATOM 2520 C CA . GLY B 1 133 ? -12.094 -10.047 -2.586 1 98.88 133 GLY B CA 1
ATOM 2521 C C . GLY B 1 133 ? -10.641 -10.406 -2.318 1 98.88 133 GLY B C 1
ATOM 2522 O O . GLY B 1 133 ? -10.258 -10.648 -1.172 1 98.88 133 GLY B O 1
ATOM 2523 N N . LEU B 1 134 ? -9.883 -10.586 -3.393 1 98.94 134 LEU B N 1
ATOM 2524 C CA . LEU B 1 134 ? -8.445 -10.812 -3.377 1 98.94 134 LEU B CA 1
ATOM 2525 C C . LEU B 1 134 ? -7.691 -9.594 -3.9 1 98.94 134 LEU B C 1
ATOM 2527 O O . LEU B 1 134 ? -8.203 -8.867 -4.758 1 98.94 134 LEU B O 1
ATOM 2531 N N . SER B 1 135 ? -6.559 -9.328 -3.396 1 98.94 135 SER B N 1
ATOM 2532 C CA . SER B 1 135 ? -5.656 -8.312 -3.924 1 98.94 135 SER B CA 1
ATOM 2533 C C . SER B 1 135 ? -4.219 -8.82 -3.975 1 98.94 135 SER B C 1
ATOM 2535 O O . SER B 1 135 ? -3.875 -9.797 -3.305 1 98.94 135 SER B O 1
ATOM 2537 N N . LEU B 1 136 ? -3.432 -8.219 -4.809 1 98.94 136 LEU B N 1
ATOM 2538 C CA . LEU B 1 136 ? -2.002 -8.508 -4.836 1 98.94 136 LEU B CA 1
ATOM 2539 C C . LEU B 1 136 ? -1.232 -7.379 -5.516 1 98.94 136 LEU B C 1
ATOM 2541 O O . LEU B 1 136 ? -1.833 -6.465 -6.078 1 98.94 136 LEU B O 1
ATOM 2545 N N . GLU B 1 137 ? 0.047 -7.41 -5.355 1 98.81 137 GLU B N 1
ATOM 2546 C CA . GLU B 1 137 ? 0.987 -6.531 -6.051 1 98.81 137 GLU B CA 1
ATOM 2547 C C . GLU B 1 137 ? 1.854 -7.32 -7.027 1 98.81 137 GLU B C 1
ATOM 2549 O O . GLU B 1 137 ? 2.273 -8.438 -6.734 1 98.81 137 GLU B O 1
ATOM 2554 N N . ALA B 1 138 ? 2.092 -6.75 -8.18 1 98.38 138 ALA B N 1
ATOM 2555 C CA . ALA B 1 138 ? 2.986 -7.348 -9.164 1 98.38 138 ALA B CA 1
ATOM 2556 C C . ALA B 1 138 ? 3.951 -6.305 -9.727 1 98.38 138 ALA B C 1
ATOM 2558 O O . ALA B 1 138 ? 3.662 -5.105 -9.711 1 98.38 138 ALA B O 1
ATOM 2559 N N . GLN B 1 139 ? 5.098 -6.812 -10.156 1 97.75 139 GLN B N 1
ATOM 2560 C CA . GLN B 1 139 ? 6.02 -5.977 -10.922 1 97.75 139 GLN B CA 1
ATOM 2561 C C . GLN B 1 139 ? 5.551 -5.824 -12.367 1 97.75 139 GLN B C 1
ATOM 2563 O O . GLN B 1 139 ? 4.988 -6.758 -12.945 1 97.75 139 GLN B O 1
ATOM 2568 N N . ASN B 1 140 ? 5.863 -4.668 -12.945 1 98.25 140 ASN B N 1
ATOM 2569 C CA . ASN B 1 140 ? 5.328 -4.41 -14.281 1 98.25 140 ASN B CA 1
ATOM 2570 C C . ASN B 1 140 ? 6.043 -5.246 -15.344 1 98.25 140 ASN B C 1
ATOM 2572 O O . ASN B 1 140 ? 5.543 -5.402 -16.453 1 98.25 140 ASN B O 1
ATOM 2576 N N . ASP B 1 141 ? 7.23 -5.805 -15.031 1 97.44 141 ASP B N 1
ATOM 2577 C CA . ASP B 1 141 ? 7.949 -6.582 -16.047 1 97.44 141 ASP B CA 1
ATOM 2578 C C . ASP B 1 141 ? 7.562 -8.055 -15.969 1 97.44 141 ASP B C 1
ATOM 2580 O O . ASP B 1 141 ? 8.133 -8.891 -16.672 1 97.44 141 ASP B O 1
ATOM 2584 N N . ASN B 1 142 ? 6.645 -8.383 -15.148 1 97 142 ASN B N 1
ATOM 2585 C CA . ASN B 1 142 ? 6.137 -9.75 -15.086 1 97 142 ASN B CA 1
ATOM 2586 C C . ASN B 1 142 ? 4.836 -9.898 -15.875 1 97 142 ASN B C 1
ATOM 2588 O O . ASN B 1 142 ? 3.781 -10.164 -15.289 1 97 142 ASN B O 1
ATOM 2592 N N . VAL B 1 143 ? 4.973 -9.836 -17.188 1 98.44 143 VAL B N 1
ATOM 2593 C CA . VAL B 1 143 ? 3.834 -9.82 -18.094 1 98.44 143 VAL B CA 1
ATOM 2594 C C . VAL B 1 143 ? 3.035 -11.109 -17.953 1 98.44 143 VAL B C 1
ATOM 2596 O O . VAL B 1 143 ? 1.803 -11.086 -17.938 1 98.44 143 VAL B O 1
ATOM 2599 N N . ILE B 1 144 ? 3.686 -12.219 -17.797 1 97.56 144 ILE B N 1
ATOM 2600 C CA . ILE B 1 144 ? 3.031 -13.523 -17.734 1 97.56 144 ILE B CA 1
ATOM 2601 C C . ILE B 1 144 ? 2.135 -13.586 -16.5 1 97.56 144 ILE B C 1
ATOM 2603 O O . ILE B 1 144 ? 0.987 -14.031 -16.578 1 97.56 144 ILE B O 1
ATOM 2607 N N . ALA B 1 145 ? 2.637 -13.156 -15.375 1 97.81 145 ALA B N 1
ATOM 2608 C CA . ALA B 1 145 ? 1.826 -13.109 -14.156 1 97.81 145 ALA B CA 1
ATOM 2609 C C . ALA B 1 145 ? 0.627 -12.188 -14.336 1 97.81 145 ALA B C 1
ATOM 2611 O O . ALA B 1 145 ? -0.494 -12.531 -13.953 1 97.81 145 ALA B O 1
ATOM 2612 N N . CYS B 1 146 ? 0.844 -11.023 -14.898 1 98.75 146 CYS B N 1
ATOM 2613 C CA . CYS B 1 146 ? -0.23 -10.055 -15.086 1 98.75 146 CYS B CA 1
ATOM 2614 C C . CYS B 1 146 ? -1.315 -10.609 -16 1 98.75 146 CYS B C 1
ATOM 2616 O O . CYS B 1 146 ? -2.506 -10.43 -15.734 1 98.75 146 CYS B O 1
ATOM 2618 N N . ARG B 1 147 ? -0.926 -11.297 -17.094 1 98.56 147 ARG B N 1
ATOM 2619 C CA . ARG B 1 147 ? -1.884 -11.977 -17.953 1 98.56 147 ARG B CA 1
ATOM 2620 C C . ARG B 1 147 ? -2.721 -12.984 -17.156 1 98.56 147 ARG B C 1
ATOM 2622 O O . ARG B 1 147 ? -3.936 -13.07 -17.344 1 98.56 147 ARG B O 1
ATOM 2629 N N . PHE B 1 148 ? -2.025 -13.742 -16.344 1 98.62 148 PHE B N 1
ATOM 2630 C CA . PHE B 1 148 ? -2.691 -14.734 -15.516 1 98.62 148 PHE B CA 1
ATOM 2631 C C . PHE B 1 148 ? -3.723 -14.078 -14.609 1 98.62 148 PHE B C 1
ATOM 2633 O O . PHE B 1 148 ? -4.855 -14.555 -14.492 1 98.62 148 PHE B O 1
ATOM 2640 N N . TYR B 1 149 ? -3.338 -12.961 -13.938 1 98.88 149 TYR B N 1
ATOM 2641 C CA . TYR B 1 149 ? -4.254 -12.266 -13.039 1 98.88 149 TYR B CA 1
ATOM 2642 C C . TYR B 1 149 ? -5.473 -11.75 -13.797 1 98.88 149 TYR B C 1
ATOM 2644 O O . TYR B 1 149 ? -6.609 -11.906 -13.336 1 98.88 149 TYR B O 1
ATOM 2652 N N . ALA B 1 150 ? -5.238 -11.125 -14.906 1 98.75 150 ALA B N 1
ATOM 2653 C CA . ALA B 1 150 ? -6.348 -10.641 -15.727 1 98.75 150 ALA B CA 1
ATOM 2654 C C . ALA B 1 150 ? -7.293 -11.773 -16.094 1 98.75 150 ALA B C 1
ATOM 2656 O O . ALA B 1 150 ? -8.516 -11.641 -15.984 1 98.75 150 ALA B O 1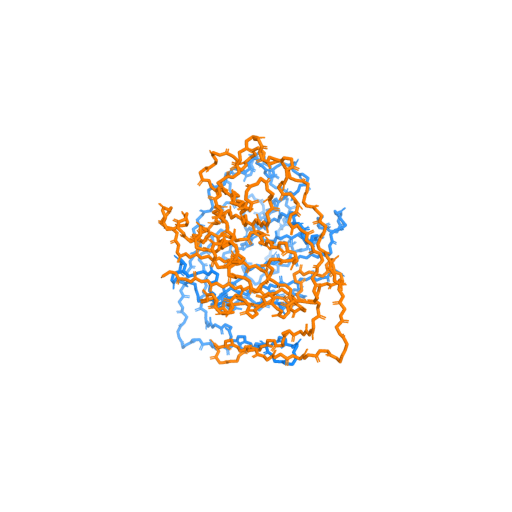
ATOM 2657 N N . LYS B 1 151 ? -6.738 -12.898 -16.516 1 98.44 151 LYS B N 1
ATOM 2658 C CA . LYS B 1 151 ? -7.527 -14.07 -16.891 1 98.44 151 LYS B CA 1
ATOM 2659 C C . LYS B 1 151 ? -8.352 -14.578 -15.711 1 98.44 151 LYS B C 1
ATOM 2661 O O . LYS B 1 151 ? -9.477 -15.062 -15.891 1 98.44 151 LYS B O 1
ATOM 2666 N N . GLU B 1 152 ? -7.809 -14.461 -14.516 1 98.62 152 GLU B N 1
ATOM 2667 C CA . GLU B 1 152 ? -8.469 -14.938 -13.305 1 98.62 152 GLU B CA 1
ATOM 2668 C C . GLU B 1 152 ? -9.508 -13.938 -12.805 1 98.62 152 GLU B C 1
ATOM 2670 O O . GLU B 1 152 ? -10.117 -14.141 -11.758 1 98.62 152 GLU B O 1
ATOM 2675 N N . GLY B 1 153 ? -9.695 -12.82 -13.461 1 98.75 153 GLY B N 1
ATOM 2676 C CA . GLY B 1 153 ? -10.758 -11.883 -13.125 1 98.75 153 GLY B CA 1
ATOM 2677 C C . GLY B 1 153 ? -10.281 -10.711 -12.289 1 98.75 153 GLY B C 1
ATOM 2678 O O . GLY B 1 153 ? -11.086 -9.945 -11.758 1 98.75 153 GLY B O 1
ATOM 2679 N N . PHE B 1 154 ? -8.969 -10.578 -12.156 1 98.94 154 PHE B N 1
ATOM 2680 C CA . PHE B 1 154 ? -8.445 -9.391 -11.484 1 98.94 154 PHE B CA 1
ATOM 2681 C C . PHE B 1 154 ? -8.477 -8.188 -12.414 1 98.94 154 PHE B C 1
ATOM 2683 O O . PHE B 1 154 ? -8.336 -8.328 -13.633 1 98.94 154 PHE B O 1
ATOM 2690 N N . ALA B 1 155 ? -8.625 -7.055 -11.797 1 98.81 155 ALA B N 1
ATOM 2691 C CA . ALA B 1 155 ? -8.516 -5.781 -12.508 1 98.81 155 ALA B CA 1
ATOM 2692 C C . ALA B 1 155 ? -7.355 -4.953 -11.961 1 98.81 155 ALA B C 1
ATOM 2694 O O . ALA B 1 155 ? -7.102 -4.949 -10.758 1 98.81 155 ALA B O 1
ATOM 2695 N N . LEU B 1 156 ? -6.68 -4.25 -12.867 1 98.88 156 LEU B N 1
ATOM 2696 C CA . LEU B 1 156 ? -5.699 -3.266 -12.43 1 98.88 156 LEU B CA 1
ATOM 2697 C C . LEU B 1 156 ? -6.379 -2.115 -11.688 1 98.88 156 LEU B C 1
ATOM 2699 O O . LEU B 1 156 ? -7.25 -1.444 -12.25 1 98.88 156 LEU B O 1
ATOM 2703 N N . GLY B 1 157 ? -5.973 -1.938 -10.445 1 98.81 157 GLY B N 1
ATOM 2704 C CA . GLY B 1 157 ? -6.625 -0.92 -9.641 1 98.81 157 GLY B CA 1
ATOM 2705 C C . GLY B 1 157 ? -5.707 0.232 -9.273 1 98.81 157 GLY B C 1
ATOM 2706 O O . GLY B 1 157 ? -6.172 1.29 -8.844 1 98.81 157 GLY B O 1
ATOM 2707 N N . GLY B 1 158 ? -4.395 -0.011 -9.461 1 98.88 158 GLY B N 1
ATOM 2708 C CA . GLY B 1 158 ? -3.459 1.033 -9.078 1 98.88 158 GLY B CA 1
ATOM 2709 C C . GLY B 1 158 ? -2.057 0.797 -9.609 1 98.88 158 GLY B C 1
ATOM 2710 O O . GLY B 1 158 ? -1.727 -0.31 -10.031 1 98.88 158 GLY B O 1
ATOM 2711 N N . VAL B 1 159 ? -1.292 1.859 -9.586 1 98.88 159 VAL B N 1
ATOM 2712 C CA . VAL B 1 159 ? 0.112 1.86 -9.984 1 98.88 159 VAL B CA 1
ATOM 2713 C C . VAL B 1 159 ? 0.907 2.793 -9.07 1 98.88 159 VAL B C 1
ATOM 2715 O O . VAL B 1 159 ? 0.426 3.865 -8.703 1 98.88 159 VAL B O 1
ATOM 2718 N N . ASP B 1 160 ? 2.02 2.367 -8.68 1 98.88 160 ASP B N 1
ATOM 2719 C CA . ASP B 1 160 ? 2.953 3.188 -7.91 1 98.88 160 ASP B CA 1
ATOM 2720 C C . ASP B 1 160 ? 4.359 3.111 -8.492 1 98.88 160 ASP B C 1
ATOM 2722 O O . ASP B 1 160 ? 4.949 2.031 -8.578 1 98.88 160 ASP B O 1
ATOM 2726 N N . THR B 1 161 ? 4.934 4.273 -8.891 1 98.69 161 THR B N 1
ATOM 2727 C CA . THR B 1 161 ? 6.219 4.305 -9.578 1 98.69 161 THR B CA 1
ATOM 2728 C C . THR B 1 161 ? 7.348 4.613 -8.594 1 98.69 161 THR B C 1
ATOM 2730 O O . THR B 1 161 ? 8.523 4.586 -8.969 1 98.69 161 THR B O 1
ATOM 2733 N N . LEU B 1 162 ? 7.062 4.879 -7.297 1 98.62 162 LEU B N 1
ATOM 2734 C CA . LEU B 1 162 ? 8.109 5.324 -6.391 1 98.62 162 LEU B CA 1
ATOM 2735 C C . LEU B 1 162 ? 8.203 4.406 -5.176 1 98.62 162 LEU B C 1
ATOM 2737 O O . LEU B 1 162 ? 9.164 4.484 -4.406 1 98.62 162 LEU B O 1
ATOM 2741 N N . LYS B 1 163 ? 7.195 3.521 -5.016 1 98.5 163 LYS B N 1
ATOM 2742 C CA . LYS B 1 163 ? 7.133 2.617 -3.873 1 98.5 163 LYS B CA 1
ATOM 2743 C C . LYS B 1 163 ? 8.422 1.815 -3.736 1 98.5 163 LYS B C 1
ATOM 2745 O O . LYS B 1 163 ? 8.859 1.519 -2.623 1 98.5 163 LYS B O 1
ATOM 2750 N N . GLN B 1 164 ? 9.016 1.455 -4.844 1 98.12 164 GLN B N 1
ATOM 2751 C CA . GLN B 1 164 ? 10.164 0.562 -4.855 1 98.12 164 GLN B CA 1
ATOM 2752 C C . GLN B 1 164 ? 11.453 1.329 -5.145 1 98.12 164 GLN B C 1
ATOM 2754 O O . GLN B 1 164 ? 12.367 0.798 -5.773 1 98.12 164 GLN B O 1
ATOM 2759 N N . THR B 1 165 ? 11.5 2.588 -4.738 1 97.75 165 THR B N 1
ATOM 2760 C CA . THR B 1 165 ? 12.68 3.422 -4.953 1 97.75 165 THR B CA 1
ATOM 2761 C C . THR B 1 165 ? 13.922 2.771 -4.352 1 97.75 165 THR B C 1
ATOM 2763 O O . THR B 1 165 ? 15.023 2.891 -4.898 1 97.75 165 THR B O 1
ATOM 2766 N N . GLY B 1 166 ? 13.766 2.037 -3.277 1 96.94 166 GLY B N 1
ATOM 2767 C CA . GLY B 1 166 ? 14.883 1.393 -2.617 1 96.94 166 GLY B CA 1
ATOM 2768 C C . GLY B 1 166 ? 15.344 0.127 -3.316 1 96.94 166 GLY B C 1
ATOM 2769 O O . GLY B 1 166 ? 16.359 -0.456 -2.951 1 96.94 166 GLY B O 1
ATOM 2770 N N . ASN B 1 167 ? 14.625 -0.367 -4.293 1 94.94 167 ASN B N 1
ATOM 2771 C CA . ASN B 1 167 ? 14.945 -1.539 -5.098 1 94.94 167 ASN B CA 1
ATOM 2772 C C . ASN B 1 167 ? 15.016 -1.197 -6.586 1 94.94 167 ASN B C 1
ATOM 2774 O O . ASN B 1 167 ? 14.023 -1.32 -7.301 1 94.94 167 ASN B O 1
ATOM 2778 N N . PRO B 1 168 ? 16.141 -0.852 -7.051 1 88 168 PRO B N 1
ATOM 2779 C CA . PRO B 1 168 ? 16.281 -0.36 -8.422 1 88 168 PRO B CA 1
ATOM 2780 C C . PRO B 1 168 ? 15.914 -1.411 -9.469 1 88 168 PRO B C 1
ATOM 2782 O O . PRO B 1 168 ? 15.797 -1.093 -10.656 1 88 168 PRO B O 1
ATOM 2785 N N . ARG B 1 169 ? 15.688 -2.648 -9.125 1 90.69 169 ARG B N 1
ATOM 2786 C CA . ARG B 1 169 ? 15.312 -3.699 -10.07 1 90.69 169 ARG B CA 1
ATOM 2787 C C . ARG B 1 169 ? 13.82 -3.656 -10.375 1 90.69 169 ARG B C 1
ATOM 2789 O O . ARG B 1 169 ? 13.359 -4.309 -11.312 1 90.69 169 ARG B O 1
ATOM 2796 N N . ILE B 1 170 ? 13.148 -2.943 -9.555 1 94.19 170 ILE B N 1
ATOM 2797 C CA . ILE B 1 170 ? 11.703 -2.877 -9.727 1 94.19 170 ILE B CA 1
ATOM 2798 C C . ILE B 1 170 ? 11.297 -1.476 -10.18 1 94.19 170 ILE B C 1
ATOM 2800 O O . ILE B 1 170 ? 11.508 -0.5 -9.453 1 94.19 170 ILE B O 1
ATOM 2804 N N . ASP B 1 171 ? 10.703 -1.388 -11.352 1 95.56 171 ASP B N 1
ATOM 2805 C CA . ASP B 1 171 ? 10.344 -0.113 -11.969 1 95.56 171 ASP B CA 1
ATOM 2806 C C . ASP B 1 171 ? 9.055 0.443 -11.367 1 95.56 171 ASP B C 1
ATOM 2808 O O . ASP B 1 171 ? 8.992 1.621 -11.008 1 95.56 171 ASP B O 1
ATOM 2812 N N . MET B 1 172 ? 8.047 -0.338 -11.336 1 97.44 172 MET B N 1
ATOM 2813 C CA . MET B 1 172 ? 6.758 0.1 -10.805 1 97.44 172 MET B CA 1
ATOM 2814 C C . MET B 1 172 ? 6.008 -1.064 -10.172 1 97.44 172 MET B C 1
ATOM 2816 O O . MET B 1 172 ? 6.23 -2.223 -10.523 1 97.44 172 MET B O 1
ATOM 2820 N N . THR B 1 173 ? 5.215 -0.745 -9.227 1 98.69 173 THR B N 1
ATOM 2821 C CA . THR B 1 173 ? 4.309 -1.687 -8.586 1 98.69 173 THR B CA 1
ATOM 2822 C C . THR B 1 173 ? 2.902 -1.566 -9.172 1 98.69 173 THR B C 1
ATOM 2824 O O . THR B 1 173 ? 2.365 -0.463 -9.281 1 98.69 173 THR B O 1
ATOM 2827 N N . LEU B 1 174 ? 2.383 -2.66 -9.625 1 98.94 174 LEU B N 1
ATOM 2828 C CA . LEU B 1 174 ? 0.996 -2.754 -10.062 1 98.94 174 LEU B CA 1
ATOM 2829 C C . LEU B 1 174 ? 0.116 -3.361 -8.977 1 98.94 174 LEU B C 1
ATOM 2831 O O . LEU B 1 174 ? 0.483 -4.367 -8.367 1 98.94 174 LEU B O 1
ATOM 2835 N N . TYR B 1 175 ? -1.026 -2.764 -8.727 1 98.94 175 TYR B N 1
ATOM 2836 C CA . TYR B 1 175 ? -1.994 -3.289 -7.77 1 98.94 175 TYR B CA 1
ATOM 2837 C C . TYR B 1 175 ? -3.166 -3.947 -8.492 1 98.94 175 TYR B C 1
ATOM 2839 O O . TYR B 1 175 ? -3.838 -3.312 -9.305 1 98.94 175 TYR B O 1
ATOM 2847 N N . TRP B 1 176 ? -3.416 -5.223 -8.188 1 98.94 176 TRP B N 1
ATOM 2848 C CA . TRP B 1 176 ? -4.488 -5.996 -8.812 1 98.94 176 TRP B CA 1
ATOM 2849 C C . TRP B 1 176 ? -5.535 -6.406 -7.781 1 98.94 176 TRP B C 1
ATOM 2851 O O . TRP B 1 176 ? -5.191 -6.789 -6.656 1 98.94 176 TRP B O 1
ATOM 2861 N N . TYR B 1 177 ? -6.797 -6.32 -8.195 1 98.94 177 TYR B N 1
ATOM 2862 C CA . TYR B 1 177 ? -7.902 -6.656 -7.305 1 98.94 177 TYR B CA 1
ATOM 2863 C C . TYR B 1 177 ? -8.914 -7.559 -8 1 98.94 177 TYR B C 1
ATOM 2865 O O . TYR B 1 177 ? -9.227 -7.359 -9.18 1 98.94 177 TYR B O 1
ATOM 2873 N N . LYS B 1 178 ? -9.352 -8.523 -7.367 1 98.88 178 LYS B N 1
ATOM 2874 C CA . LYS B 1 178 ? -10.516 -9.32 -7.746 1 98.88 178 LYS B CA 1
ATOM 2875 C C . LYS B 1 178 ? -11.633 -9.188 -6.719 1 98.88 178 LYS B C 1
ATOM 2877 O O . LYS B 1 178 ? -11.562 -9.773 -5.637 1 98.88 178 LYS B O 1
ATOM 2882 N N . ILE B 1 179 ? -12.602 -8.406 -6.988 1 98.56 179 ILE B N 1
ATOM 2883 C CA . ILE B 1 179 ? -13.719 -8.172 -6.082 1 98.56 179 ILE B CA 1
ATOM 2884 C C . ILE B 1 179 ? -14.789 -9.242 -6.297 1 98.56 179 ILE B C 1
ATOM 2886 O O . ILE B 1 179 ? -15.117 -9.586 -7.438 1 98.56 179 ILE B O 1
ATOM 2890 N N . PHE B 1 180 ? -15.211 -9.797 -5.258 1 97.62 180 PHE B N 1
ATOM 2891 C CA . PHE B 1 180 ? -16.188 -10.875 -5.324 1 97.62 180 PHE B CA 1
ATOM 2892 C C . PHE B 1 180 ? -17.562 -10.336 -5.703 1 97.62 180 PHE B C 1
ATOM 2894 O O . PHE B 1 180 ? -17.906 -9.195 -5.375 1 97.62 180 PHE B O 1
#

Foldseek 3Di:
DPPDQPKDKDWDDPVCPVCQQVQFDKDKQFWFWAWDADPRDIDIDTDGDPDIDIDTDDGDDDPCVCQPPDLFKIKMFMDRVPHTFWIWIWGQDPQQATETPDIGGHPVCPPVCVSVVRLVVSQVSSVVVVGFWYKYKDARSRVVVVVVLVVSQKDFDDKAQCPVVVPPVGRIITMITHTD/DPPDQPKDKDWDDPVCPVCQQVQFDKDKQFWFWAWDADPRDIDIDTDGDPDIDIDTDDGDDDPCVCQHPDLFKIKMFMDRVPHTFWIWIWGQDPQQATETPDIGGHPVCPPVCVSVVRLVVSQVSSVVVVGFWYKYKDARSPVVVVVVLVVSQKDFDDKAQCPVVVPPVGGIITMITHTD

Radius of gyration: 23.17 Å; Cα contacts (8 Å, |Δi|>4): 762; chains: 2; bounding box: 38×87×58 Å

Nearest PDB structures (foldseek):
  3pp9-assembly1_A-2  TM=9.285E-01  e=9.981E-18  Bacillus anthracis str. Ames
  3pp9-assembly2_C  TM=9.423E-01  e=9.981E-18  Bacillus anthracis str. Ames
  3pp9-assembly2_B  TM=9.231E-01  e=8.913E-18  Bacillus anthracis str. Ames
  1y9k-assembly3_C  TM=7.542E-01  e=6.338E-08  Bacillus cereus ATCC 14579
  1yvk-assembly1_D  TM=8.244E-01  e=5.141E-07  Bacillus subtilis subsp. subtilis str. 168